Protein AF-A0AAW0YQU4-F1 (afdb_monomer)

Nearest PDB structures (foldseek):
  8ekl-assembly1_G  TM=3.056E-01  e=3.917E+00  Clostridioides difficile R20291
  4uta-assembly2_A  TM=1.548E-01  e=6.396E-01  dengue virus type 2
  1f8v-assembly1_A  TM=2.337E-01  e=8.592E+00  Pariacoto virus
  5n0a-assembly1_A  TM=1.747E-01  e=2.566E+00  dengue virus type 2
  5n0a-assembly1_B  TM=1.745E-01  e=2.566E+00  dengue virus type 2

InterPro domains:
  IPR039782 Intermembrane lipid transfer protein VPS13B [PTHR12517] (7-288)

Solvent-accessible surface area (backbone atoms only — not comparable to full-atom values): 17155 Å² total; per-residue (Å²): 128,85,86,73,64,75,54,68,49,76,47,70,50,75,44,68,68,51,76,48,74,46,58,49,80,39,60,36,57,39,103,49,104,80,40,70,73,43,79,45,75,46,58,43,34,34,38,40,37,30,36,30,37,39,37,40,38,38,35,56,84,42,34,38,40,37,39,37,34,24,5,26,39,37,30,34,81,26,70,53,33,97,83,69,50,65,79,70,67,95,53,69,56,77,68,59,92,90,49,80,55,82,64,71,84,76,39,38,30,40,21,37,47,94,42,89,48,46,41,57,96,42,96,74,15,70,65,60,73,68,58,85,76,88,87,78,78,86,78,83,47,70,71,57,48,62,70,65,66,34,66,66,57,42,31,73,31,11,19,14,32,24,35,42,36,41,38,42,35,71,71,71,96,82,70,49,74,67,57,51,51,50,36,72,75,40,54,93,76,53,73,50,47,37,40,34,41,37,40,39,31,33,25,49,26,41,37,39,49,34,47,48,47,52,57,51,52,50,48,51,54,53,52,62,76,64,59,88,71,78,73,97,72,72,80,76,85,77,70,79,81,72,89,70,77,82,80,50,72,69,56,51,53,50,47,69,74,26,57,68,44,77,47,79,46,80,47,75,37,70,75,41,79,44,82,51,74,82,80,62,76,92,74,54,63,74,56,56,61,51,57,49,71,74,81

Structure (mmCIF, N/CA/C/O backbone):
data_AF-A0AAW0YQU4-F1
#
_entry.id   AF-A0AAW0YQU4-F1
#
loop_
_atom_site.group_PDB
_atom_site.id
_atom_site.type_symbol
_atom_site.label_atom_id
_atom_site.label_alt_id
_atom_site.label_comp_id
_atom_site.label_asym_id
_atom_site.label_entity_id
_atom_site.label_seq_id
_atom_site.pdbx_PDB_ins_code
_atom_site.Cartn_x
_atom_site.Cartn_y
_atom_site.Cartn_z
_atom_site.occupancy
_atom_site.B_iso_or_equiv
_atom_site.auth_seq_id
_atom_site.auth_comp_id
_atom_site.auth_asym_id
_atom_site.auth_atom_id
_atom_site.pdbx_PDB_model_num
ATOM 1 N N . HIS A 1 1 ? -15.066 10.820 37.615 1.00 37.81 1 HIS A N 1
ATOM 2 C CA . HIS A 1 1 ? -13.874 10.095 37.120 1.00 37.81 1 HIS A CA 1
ATOM 3 C C . HIS A 1 1 ? -14.101 9.256 35.843 1.00 37.81 1 HIS A C 1
ATOM 5 O O . HIS A 1 1 ? -13.114 8.796 35.285 1.00 37.81 1 HIS A O 1
ATOM 11 N N . ARG A 1 2 ? -15.335 9.135 35.304 1.00 37.62 2 ARG A N 1
ATOM 12 C CA . ARG A 1 2 ? -15.663 8.391 34.060 1.00 37.62 2 ARG A CA 1
ATOM 13 C C . ARG A 1 2 ? -15.024 8.923 32.755 1.00 37.62 2 ARG A C 1
ATOM 15 O O . ARG A 1 2 ? -14.930 8.189 31.786 1.00 37.62 2 ARG A O 1
ATOM 22 N N . HIS A 1 3 ? -14.536 10.167 32.721 1.00 42.16 3 HIS A N 1
ATOM 23 C CA . HIS A 1 3 ? -14.061 10.823 31.488 1.00 42.16 3 HIS A CA 1
ATOM 24 C C . HIS A 1 3 ? -12.613 10.521 31.057 1.00 42.16 3 HIS A C 1
ATOM 26 O O . HIS A 1 3 ? -12.176 11.037 30.034 1.00 42.16 3 HIS A O 1
ATOM 32 N N . ARG A 1 4 ? -11.832 9.729 31.807 1.00 46.19 4 ARG A N 1
ATOM 33 C CA . ARG A 1 4 ? -10.404 9.505 31.484 1.00 46.19 4 ARG A CA 1
ATOM 34 C C . ARG A 1 4 ? -10.101 8.240 30.669 1.00 46.19 4 ARG A C 1
ATOM 36 O O . ARG A 1 4 ? -8.940 8.063 30.314 1.00 46.19 4 ARG A O 1
ATOM 43 N N . LEU A 1 5 ? -11.100 7.406 30.370 1.00 53.47 5 LEU A N 1
ATOM 44 C CA . LEU A 1 5 ? -10.897 6.053 29.825 1.00 53.47 5 LEU A CA 1
ATOM 45 C C . LEU A 1 5 ? -10.999 5.948 28.294 1.00 53.47 5 LEU A C 1
ATOM 47 O O . LEU A 1 5 ? -10.388 5.060 27.715 1.00 53.47 5 LEU A O 1
ATOM 51 N N . ASN A 1 6 ? -11.638 6.916 27.633 1.00 63.94 6 ASN A N 1
ATOM 52 C CA . ASN A 1 6 ? -11.787 6.954 26.17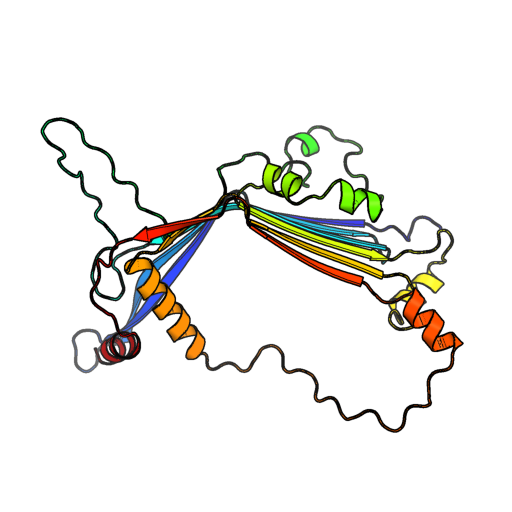2 1.00 63.94 6 ASN A CA 1
ATOM 53 C C . ASN A 1 6 ? -10.858 8.004 25.557 1.00 63.94 6 ASN A C 1
ATOM 55 O O . ASN A 1 6 ? -11.301 8.907 24.847 1.00 63.94 6 ASN A O 1
ATOM 59 N N . LYS A 1 7 ? -9.564 7.957 25.894 1.00 79.94 7 LYS A N 1
ATOM 60 C CA . LYS A 1 7 ? -8.597 8.806 25.196 1.00 79.94 7 LYS A CA 1
ATOM 61 C C . LYS A 1 7 ? -8.407 8.252 23.793 1.00 79.94 7 LYS A C 1
ATOM 63 O O . LYS A 1 7 ? -7.905 7.142 23.627 1.00 79.94 7 LYS A O 1
ATOM 68 N N . THR A 1 8 ? -8.802 9.049 22.814 1.00 87.56 8 THR A N 1
ATOM 69 C CA . THR A 1 8 ? -8.584 8.743 21.409 1.00 87.56 8 THR A CA 1
ATOM 70 C C . THR A 1 8 ? -7.320 9.436 20.927 1.00 87.56 8 THR A C 1
ATOM 72 O O . THR A 1 8 ? -7.179 10.651 21.068 1.00 87.56 8 THR A O 1
ATOM 75 N N . LEU A 1 9 ? -6.414 8.665 20.339 1.00 91.31 9 LEU A N 1
ATOM 76 C CA . LEU A 1 9 ? -5.320 9.166 19.522 1.00 91.31 9 LEU A CA 1
ATOM 77 C C . LEU A 1 9 ? -5.717 8.983 18.059 1.00 91.31 9 LEU A C 1
ATOM 79 O O . LEU A 1 9 ? -5.954 7.858 17.637 1.00 91.31 9 LEU A O 1
ATOM 83 N N . HIS A 1 10 ? -5.784 10.071 17.297 1.00 91.94 10 HIS A N 1
ATOM 84 C CA . HIS A 1 10 ? -6.018 10.043 15.855 1.00 91.94 10 HIS A CA 1
ATOM 85 C C . HIS A 1 10 ? -4.822 10.706 15.174 1.00 91.94 10 HIS A C 1
ATOM 87 O O . HIS A 1 10 ? -4.544 11.883 15.399 1.00 91.94 10 HIS A O 1
ATOM 93 N N . MET A 1 11 ? -4.088 9.931 14.382 1.00 93.50 11 MET A N 1
ATOM 94 C CA . MET A 1 11 ? -2.926 10.376 13.624 1.00 93.50 11 MET A CA 1
ATOM 95 C C . MET A 1 11 ? -3.145 10.113 12.141 1.00 93.50 11 MET A C 1
ATOM 97 O O . MET A 1 11 ? -3.720 9.097 11.759 1.00 93.50 11 MET A O 1
ATOM 101 N N . GLY A 1 12 ? -2.647 11.021 11.309 1.00 93.00 12 GLY A N 1
ATOM 102 C CA . GLY A 1 12 ? -2.704 10.901 9.863 1.00 93.00 12 GLY A CA 1
ATOM 103 C C . GLY A 1 12 ? -1.381 11.305 9.230 1.00 93.00 12 GLY A C 1
ATOM 104 O O . GLY A 1 12 ? -0.681 12.180 9.737 1.00 93.00 12 GLY A O 1
ATOM 105 N N . LEU A 1 13 ? -1.068 10.678 8.105 1.00 94.00 13 LEU A N 1
ATOM 106 C CA . LEU A 1 13 ? -0.017 11.068 7.176 1.00 94.00 13 LEU A CA 1
ATOM 107 C C . LEU A 1 13 ? -0.607 11.022 5.769 1.00 94.00 13 LEU A C 1
ATOM 109 O O . LEU A 1 13 ? -1.340 10.088 5.449 1.00 94.00 13 LEU A O 1
ATOM 113 N N . TYR A 1 14 ? -0.258 11.984 4.923 1.00 93.81 14 TYR A N 1
ATOM 114 C CA . TYR A 1 14 ? -0.514 11.872 3.494 1.00 93.81 14 TYR A CA 1
ATOM 115 C C . TYR A 1 14 ? 0.721 12.256 2.688 1.00 93.81 14 TYR A C 1
ATOM 117 O O . TYR A 1 14 ? 1.576 13.017 3.143 1.00 93.81 14 TYR A O 1
ATOM 125 N N . VAL A 1 15 ? 0.810 11.679 1.498 1.00 93.56 15 VAL A N 1
ATOM 126 C CA . VAL A 1 15 ? 1.848 11.929 0.508 1.00 93.56 15 VAL A CA 1
ATOM 127 C C . VAL A 1 15 ? 1.146 12.065 -0.833 1.00 93.56 15 VAL A C 1
ATOM 129 O O . VAL A 1 15 ? 0.538 11.115 -1.320 1.00 93.56 15 VAL A O 1
ATOM 132 N N . GLU A 1 16 ? 1.218 13.254 -1.422 1.00 92.75 16 GLU A N 1
ATOM 133 C CA . GLU A 1 16 ? 0.593 13.539 -2.716 1.00 92.75 16 GLU A CA 1
ATOM 134 C C . GLU A 1 16 ? 1.248 12.736 -3.845 1.00 92.75 16 GLU A C 1
ATOM 136 O O . GLU A 1 16 ? 0.563 12.135 -4.666 1.00 92.75 16 GLU A O 1
ATOM 141 N N . THR A 1 17 ? 2.578 12.673 -3.870 1.00 94.19 17 THR A N 1
ATOM 142 C CA . THR A 1 17 ? 3.336 11.885 -4.846 1.00 94.19 17 THR A CA 1
ATOM 143 C C . THR A 1 17 ? 4.629 11.393 -4.218 1.00 94.19 17 THR A C 1
ATOM 145 O O . THR A 1 17 ? 5.346 12.155 -3.566 1.00 94.19 17 THR A O 1
ATOM 148 N N . ALA A 1 18 ? 4.947 10.120 -4.430 1.00 94.94 18 ALA A N 1
ATOM 149 C CA . ALA A 1 18 ? 6.232 9.550 -4.068 1.00 94.94 18 ALA A CA 1
ATOM 150 C C . ALA A 1 18 ? 6.778 8.678 -5.197 1.00 94.94 18 ALA A C 1
ATOM 152 O O . ALA A 1 18 ? 6.079 7.875 -5.815 1.00 94.94 18 ALA A O 1
ATOM 153 N N . THR A 1 19 ? 8.074 8.848 -5.447 1.00 95.38 19 THR A N 1
ATOM 154 C CA . THR A 1 19 ? 8.782 8.193 -6.541 1.00 95.38 19 THR A CA 1
ATOM 155 C C . THR A 1 19 ? 10.002 7.468 -5.998 1.00 95.38 19 THR A C 1
ATOM 157 O O . THR A 1 19 ? 10.942 8.075 -5.482 1.00 95.38 19 THR A O 1
ATOM 160 N N . TRP A 1 20 ? 10.026 6.157 -6.182 1.00 94.38 20 TRP A N 1
ATOM 161 C CA . TRP A 1 20 ? 11.127 5.285 -5.804 1.00 94.38 20 TRP A CA 1
ATOM 162 C C . TRP A 1 20 ? 11.897 4.907 -7.060 1.00 94.38 20 TRP A C 1
ATOM 164 O O . TRP A 1 20 ? 11.371 4.246 -7.951 1.00 94.38 20 TRP A O 1
ATOM 174 N N . THR A 1 21 ? 13.155 5.332 -7.162 1.00 92.38 21 THR A N 1
ATOM 175 C CA . THR A 1 21 ? 14.011 4.967 -8.300 1.00 92.38 21 THR A CA 1
ATOM 176 C C . THR A 1 21 ? 15.047 3.946 -7.869 1.00 92.38 21 THR A C 1
ATOM 178 O O . THR A 1 21 ? 15.971 4.261 -7.116 1.00 92.38 21 THR A O 1
ATOM 181 N N . PHE A 1 22 ? 14.939 2.739 -8.412 1.00 90.00 22 PHE A N 1
ATOM 182 C CA . PHE A 1 22 ? 15.905 1.674 -8.201 1.00 90.00 22 PHE A CA 1
ATOM 183 C C . PHE A 1 22 ? 17.096 1.868 -9.136 1.00 90.00 22 PHE A C 1
ATOM 185 O O . PHE A 1 22 ? 16.948 2.029 -10.353 1.00 90.00 22 PHE A O 1
ATOM 192 N N . LYS A 1 23 ? 18.298 1.868 -8.552 1.00 88.94 23 LYS A N 1
ATOM 193 C CA . LYS A 1 23 ? 19.563 2.081 -9.258 1.00 88.94 23 LYS A CA 1
ATOM 194 C C . LYS A 1 23 ? 20.486 0.889 -9.055 1.00 88.94 23 LYS A C 1
ATOM 196 O O . LYS A 1 23 ? 20.594 0.359 -7.955 1.00 88.94 23 LYS A O 1
ATOM 201 N N . LEU A 1 24 ? 21.174 0.507 -10.122 1.00 83.88 24 LEU A N 1
ATOM 202 C CA . LEU A 1 24 ? 22.293 -0.423 -10.076 1.00 83.88 24 LEU A CA 1
ATOM 203 C C . LEU A 1 24 ? 23.551 0.351 -9.708 1.00 83.88 24 LEU A C 1
ATOM 205 O O . LEU A 1 24 ? 23.852 1.369 -10.337 1.00 83.88 24 LEU A O 1
ATOM 209 N N . THR A 1 25 ? 24.274 -0.152 -8.715 1.00 83.62 25 THR A N 1
ATOM 210 C CA . THR A 1 25 ? 25.550 0.409 -8.273 1.00 83.62 25 THR A CA 1
ATOM 211 C C . THR A 1 25 ? 26.687 -0.430 -8.839 1.00 83.62 25 THR A C 1
ATOM 213 O O . THR A 1 25 ? 26.765 -1.631 -8.586 1.00 83.62 25 THR A O 1
ATOM 216 N N . GLU A 1 26 ? 27.575 0.207 -9.595 1.00 79.06 26 GLU A N 1
ATOM 217 C CA . GLU A 1 26 ? 28.754 -0.415 -10.198 1.00 79.06 26 GLU A CA 1
ATOM 218 C C . GLU A 1 26 ? 30.012 0.329 -9.741 1.00 79.06 26 GLU A C 1
ATOM 220 O O . GLU A 1 26 ? 30.055 1.559 -9.771 1.00 79.06 26 GLU A O 1
ATOM 225 N N . SER A 1 27 ? 31.045 -0.396 -9.312 1.00 75.69 27 SER A N 1
ATOM 226 C CA . SER A 1 27 ? 32.366 0.178 -9.042 1.00 75.69 27 SER A CA 1
ATOM 227 C C . SER A 1 27 ? 33.175 0.190 -10.334 1.00 75.69 27 SER A C 1
ATOM 229 O O . SER A 1 27 ? 33.468 -0.876 -10.860 1.00 75.69 27 SER A O 1
ATOM 231 N N . VAL A 1 28 ? 33.544 1.367 -10.830 1.00 74.75 28 VAL A N 1
ATOM 232 C CA . VAL A 1 28 ? 34.340 1.533 -12.052 1.00 74.75 28 VAL A CA 1
ATOM 233 C C . VAL A 1 28 ? 35.713 2.080 -11.667 1.00 74.75 28 VAL A C 1
ATOM 235 O O . VAL A 1 28 ? 35.797 3.094 -10.966 1.00 74.75 28 VAL A O 1
ATOM 238 N N . GLN A 1 29 ? 36.793 1.428 -12.101 1.00 70.06 29 GLN A N 1
ATOM 239 C CA . GLN A 1 29 ? 38.137 1.998 -11.974 1.00 70.06 29 GLN A CA 1
ATOM 240 C C . GLN A 1 29 ? 38.327 3.107 -13.014 1.00 70.06 29 GLN A C 1
ATOM 242 O O . GLN A 1 29 ? 38.082 2.908 -14.203 1.00 70.06 29 GLN A O 1
ATOM 247 N N . ASP A 1 30 ? 38.739 4.294 -12.559 1.00 63.78 30 ASP A N 1
ATOM 248 C CA . ASP A 1 30 ? 39.125 5.375 -13.469 1.00 63.78 30 ASP A CA 1
ATOM 249 C C . ASP A 1 30 ? 40.359 4.947 -14.283 1.00 63.78 30 ASP A C 1
ATOM 251 O O . ASP A 1 30 ? 41.152 4.145 -13.794 1.00 63.78 30 ASP A O 1
ATOM 255 N N . SER A 1 31 ? 40.519 5.445 -15.513 1.00 61.09 31 SER A N 1
ATOM 256 C CA . SER A 1 31 ? 41.359 4.860 -16.582 1.00 61.09 31 SER A CA 1
ATOM 257 C C . SER A 1 31 ? 42.892 4.918 -16.383 1.00 61.09 31 SER A C 1
ATOM 259 O O . SER A 1 31 ? 43.642 5.102 -17.340 1.00 61.09 31 SER A O 1
ATOM 261 N N . GLY A 1 32 ? 43.387 4.751 -15.158 1.00 61.16 32 GLY A N 1
ATOM 262 C CA . GLY A 1 32 ? 44.793 4.577 -14.814 1.00 61.16 32 GLY A CA 1
ATOM 263 C C . GLY A 1 32 ? 44.983 3.403 -13.851 1.00 61.16 32 GLY A C 1
ATOM 264 O O . GLY A 1 32 ? 44.127 3.124 -13.020 1.00 61.16 32 GLY A O 1
ATOM 265 N N . TYR A 1 33 ? 46.144 2.746 -13.922 1.00 60.44 33 TYR A N 1
ATOM 266 C CA . TYR A 1 33 ? 46.504 1.563 -13.116 1.00 60.44 33 TYR A CA 1
ATOM 267 C C . TYR A 1 33 ? 46.398 1.762 -11.582 1.00 60.44 33 TYR A C 1
ATOM 269 O O . TYR A 1 33 ? 46.408 0.786 -10.840 1.00 60.44 33 TYR A O 1
ATOM 277 N N . PHE A 1 34 ? 46.286 3.014 -11.115 1.00 63.75 34 PHE A N 1
ATOM 278 C CA . PHE A 1 34 ? 46.102 3.413 -9.710 1.00 63.75 34 PHE A CA 1
ATOM 279 C C . PHE A 1 34 ? 44.969 4.445 -9.519 1.00 63.75 34 PHE A C 1
ATOM 281 O O . PHE A 1 34 ? 44.985 5.224 -8.566 1.00 63.75 34 PHE A O 1
ATOM 288 N N . GLY A 1 35 ? 44.007 4.513 -10.444 1.00 64.62 35 GLY A N 1
ATOM 289 C CA . GLY A 1 35 ? 42.888 5.451 -10.351 1.00 64.62 35 GLY A CA 1
ATOM 290 C C . GLY A 1 35 ? 41.946 5.130 -9.178 1.00 64.62 35 GLY A C 1
ATOM 291 O O . GLY A 1 35 ? 41.749 3.956 -8.854 1.00 64.62 35 GLY A O 1
ATOM 292 N N . PRO A 1 36 ? 41.331 6.140 -8.534 1.00 72.19 36 PRO A N 1
ATOM 293 C CA . PRO A 1 36 ? 40.326 5.895 -7.506 1.00 72.19 36 PRO A CA 1
ATOM 294 C C . PRO A 1 36 ? 39.106 5.183 -8.110 1.00 72.19 36 PRO A C 1
ATOM 296 O O . PRO A 1 36 ? 38.640 5.528 -9.197 1.00 72.19 36 PRO A O 1
ATOM 299 N N . THR A 1 37 ? 38.559 4.201 -7.391 1.00 75.00 37 THR A N 1
ATOM 300 C CA . THR A 1 37 ? 37.307 3.534 -7.771 1.00 75.00 37 THR A CA 1
ATOM 301 C C . THR A 1 37 ? 36.139 4.503 -7.617 1.00 75.00 37 THR A C 1
ATOM 303 O O . THR A 1 37 ? 35.849 4.953 -6.506 1.00 75.00 37 THR A O 1
ATOM 306 N N . LYS A 1 38 ? 35.447 4.816 -8.713 1.00 80.12 38 LYS A N 1
ATOM 307 C CA . LYS A 1 38 ? 34.230 5.636 -8.706 1.00 80.12 38 LYS A CA 1
ATOM 308 C C . LYS A 1 38 ? 33.001 4.733 -8.706 1.00 80.12 38 LYS A C 1
ATOM 310 O O . LYS A 1 38 ? 32.946 3.750 -9.437 1.00 80.12 38 LYS A O 1
ATOM 315 N N . MET A 1 39 ? 31.997 5.079 -7.905 1.00 82.44 39 MET A N 1
ATOM 316 C CA . MET A 1 39 ? 30.697 4.410 -7.957 1.00 82.44 39 MET A CA 1
ATOM 317 C C . MET A 1 39 ? 29.829 5.050 -9.040 1.00 82.44 39 MET A C 1
ATOM 319 O O . MET A 1 39 ? 29.593 6.258 -9.028 1.00 82.44 39 MET A O 1
ATOM 323 N N . ARG A 1 40 ? 29.347 4.235 -9.976 1.00 82.94 40 ARG A N 1
ATOM 324 C CA . ARG A 1 40 ? 28.381 4.612 -11.005 1.00 82.94 40 ARG A CA 1
ATOM 325 C C . ARG A 1 40 ? 27.006 4.088 -10.612 1.00 82.94 40 ARG A C 1
ATOM 327 O O . ARG A 1 40 ? 26.847 2.900 -10.349 1.00 82.94 40 ARG A O 1
ATOM 334 N N . PHE A 1 41 ? 26.013 4.973 -10.634 1.00 86.25 41 PHE A N 1
ATOM 335 C CA . PHE A 1 41 ? 24.618 4.629 -10.373 1.00 86.25 41 PHE A CA 1
ATOM 336 C C . PHE A 1 41 ? 23.811 4.712 -11.665 1.00 86.25 41 PHE A C 1
ATOM 338 O O . PHE A 1 41 ? 23.706 5.786 -12.257 1.00 86.25 41 PHE A O 1
ATOM 345 N N . THR A 1 42 ? 23.221 3.597 -12.087 1.00 86.12 42 THR A N 1
ATOM 346 C CA . THR A 1 42 ? 22.386 3.539 -13.294 1.00 86.12 42 THR A CA 1
ATOM 347 C C . THR A 1 42 ? 20.952 3.191 -12.900 1.00 86.12 42 THR A C 1
ATOM 349 O O . THR A 1 42 ? 20.727 2.081 -12.415 1.00 86.12 42 THR A O 1
ATOM 352 N N . PRO A 1 43 ? 19.977 4.107 -13.047 1.00 87.81 43 PRO A N 1
ATOM 353 C CA . PRO A 1 43 ? 18.582 3.801 -12.755 1.00 87.81 43 PRO A CA 1
ATOM 354 C C . PRO A 1 43 ? 18.062 2.754 -13.739 1.00 87.81 43 PRO A C 1
ATOM 356 O O . PRO A 1 43 ? 18.356 2.839 -14.930 1.00 87.81 43 PRO A O 1
ATOM 359 N N . PHE A 1 44 ? 17.311 1.777 -13.237 1.00 88.12 44 PHE A N 1
ATOM 360 C CA . PHE A 1 44 ? 16.774 0.696 -14.066 1.00 88.12 44 PHE A CA 1
ATOM 361 C C . PHE A 1 44 ? 15.263 0.490 -13.906 1.00 88.12 44 PHE A C 1
ATOM 363 O O . PHE A 1 44 ? 14.629 -0.053 -14.803 1.00 88.12 44 PHE A O 1
ATOM 370 N N . MET A 1 45 ? 14.661 0.921 -12.798 1.00 90.75 45 MET A N 1
ATOM 371 C CA . MET A 1 45 ? 13.224 0.786 -12.546 1.00 90.75 45 MET A CA 1
ATOM 372 C C . MET A 1 45 ? 12.743 1.954 -11.690 1.00 90.75 45 MET A C 1
ATOM 374 O O . MET A 1 45 ? 13.483 2.435 -10.826 1.00 90.75 45 MET A O 1
ATOM 378 N N . ARG A 1 46 ? 11.512 2.403 -11.921 1.00 93.12 46 ARG A N 1
ATOM 379 C CA . ARG A 1 46 ? 10.850 3.435 -11.124 1.00 93.12 46 ARG A CA 1
ATOM 380 C C . ARG A 1 46 ? 9.509 2.917 -10.647 1.00 93.12 46 ARG A C 1
ATOM 382 O O . ARG A 1 46 ? 8.798 2.297 -11.419 1.00 93.12 46 ARG A O 1
ATOM 389 N N . VAL A 1 47 ? 9.193 3.164 -9.388 1.00 95.31 47 VAL A N 1
ATOM 390 C CA . VAL A 1 47 ? 7.862 2.953 -8.830 1.00 95.31 47 VAL A CA 1
ATOM 391 C C . VAL A 1 47 ? 7.336 4.323 -8.457 1.00 95.31 47 VAL A C 1
ATOM 393 O O . VAL A 1 47 ? 7.970 5.022 -7.666 1.00 95.31 47 VAL A O 1
ATOM 396 N N . GLU A 1 48 ? 6.224 4.724 -9.044 1.00 94.88 48 GLU A N 1
ATOM 397 C CA . GLU A 1 48 ? 5.558 5.975 -8.717 1.00 94.88 48 GLU A CA 1
ATOM 398 C C . GLU A 1 48 ? 4.202 5.664 -8.111 1.00 94.88 48 GLU A C 1
ATOM 400 O O . GLU A 1 48 ? 3.478 4.790 -8.586 1.00 94.88 48 GLU A O 1
ATOM 405 N N . HIS A 1 49 ? 3.874 6.359 -7.033 1.00 93.44 49 HIS A N 1
ATOM 406 C CA . HIS A 1 49 ? 2.539 6.314 -6.484 1.00 93.44 49 HIS A CA 1
ATOM 407 C C . HIS A 1 49 ? 2.060 7.705 -6.117 1.00 93.44 49 HIS A C 1
ATOM 409 O O . HIS A 1 49 ? 2.830 8.534 -5.620 1.00 93.44 49 HIS A O 1
ATOM 415 N N . GLN A 1 50 ? 0.778 7.946 -6.364 1.00 93.75 50 GLN A N 1
ATOM 416 C CA . GLN A 1 50 ? 0.134 9.219 -6.077 1.00 93.75 50 GLN A CA 1
ATOM 417 C C . GLN A 1 50 ? -1.062 9.019 -5.157 1.00 93.75 50 GLN A C 1
ATOM 419 O O . GLN A 1 50 ? -1.641 7.931 -5.066 1.00 93.75 50 GLN A O 1
ATOM 424 N N . GLY A 1 51 ? -1.392 10.082 -4.433 1.00 92.62 51 GLY A N 1
ATOM 425 C CA . GLY A 1 51 ? -2.520 10.137 -3.518 1.00 92.62 51 GLY A CA 1
ATOM 426 C C . GLY A 1 51 ? -2.466 9.036 -2.470 1.00 92.62 51 GLY A C 1
ATOM 427 O O . GLY A 1 51 ? -3.294 8.125 -2.463 1.00 92.62 51 GLY A O 1
ATOM 428 N N . SER A 1 52 ? -1.435 9.073 -1.628 1.00 93.44 52 SER A N 1
ATOM 429 C CA . SER A 1 52 ? -1.235 8.090 -0.567 1.00 93.44 52 SER A CA 1
ATOM 430 C C . SER A 1 52 ? -1.598 8.663 0.788 1.00 93.44 52 SER A C 1
ATOM 432 O O . SER A 1 52 ? -1.253 9.802 1.097 1.00 93.44 52 SER A O 1
ATOM 434 N N . PHE A 1 53 ? -2.250 7.869 1.627 1.00 94.06 53 PHE A N 1
ATOM 435 C CA . PHE A 1 53 ? -2.530 8.248 3.005 1.00 94.06 53 PHE A CA 1
ATOM 436 C C . PHE A 1 53 ? -2.368 7.065 3.952 1.00 94.06 53 PHE A C 1
ATOM 438 O O . PHE A 1 53 ? -2.500 5.907 3.562 1.00 94.06 53 PHE A O 1
ATOM 445 N N . ALA A 1 54 ? -2.111 7.383 5.212 1.00 95.12 54 ALA A N 1
ATOM 446 C CA . ALA A 1 54 ? -2.202 6.462 6.325 1.00 95.12 54 ALA A CA 1
ATOM 447 C C . ALA A 1 54 ? -2.921 7.160 7.481 1.00 95.12 54 ALA A C 1
ATOM 449 O O . ALA A 1 54 ? -2.654 8.323 7.788 1.00 95.12 54 ALA A O 1
ATOM 450 N N . THR A 1 55 ? -3.845 6.464 8.125 1.00 94.50 55 THR A N 1
ATOM 451 C CA . THR A 1 55 ? -4.596 6.957 9.276 1.00 94.50 55 THR A CA 1
ATOM 452 C C . THR A 1 55 ? -4.576 5.899 10.360 1.00 94.50 55 THR A C 1
ATOM 454 O O . THR A 1 55 ? -4.800 4.725 10.089 1.00 94.50 55 THR A O 1
ATOM 457 N N . VAL A 1 56 ? -4.286 6.320 11.584 1.00 95.50 56 VAL A N 1
ATOM 458 C CA . VAL A 1 56 ? -4.249 5.465 12.767 1.00 95.50 56 VAL A CA 1
ATOM 459 C C . VAL A 1 56 ? -5.145 6.092 13.817 1.00 95.50 56 VAL A C 1
ATOM 461 O O . VAL A 1 56 ? -4.912 7.225 14.240 1.00 95.50 56 VAL A O 1
ATOM 464 N N . VAL A 1 57 ? -6.152 5.346 14.255 1.00 94.12 57 VAL A N 1
ATOM 465 C CA . VAL A 1 57 ? -7.017 5.722 15.365 1.00 94.12 57 VAL A CA 1
ATOM 466 C C . VAL A 1 57 ? -6.925 4.662 16.447 1.00 94.12 57 VAL A C 1
ATOM 468 O O . VAL A 1 57 ? -7.271 3.505 16.228 1.00 94.12 57 VAL A O 1
ATOM 471 N N . VAL A 1 58 ? -6.476 5.066 17.629 1.00 93.38 58 VAL A N 1
ATOM 472 C CA . VAL A 1 58 ? -6.402 4.216 18.818 1.00 93.38 58 VAL A CA 1
ATOM 473 C C . VAL A 1 58 ? -7.352 4.780 19.856 1.00 93.38 58 VAL A C 1
ATOM 475 O O . VAL A 1 58 ? -7.236 5.947 20.234 1.00 93.38 58 VAL A O 1
ATOM 478 N N . ARG A 1 59 ? -8.279 3.955 20.337 1.00 90.31 59 ARG A N 1
ATOM 479 C CA . ARG A 1 59 ? -9.204 4.304 21.415 1.00 90.31 59 ARG A CA 1
ATOM 480 C C . ARG A 1 59 ? -8.973 3.365 22.593 1.00 90.31 59 ARG A C 1
ATOM 482 O O . ARG A 1 59 ? -9.551 2.284 22.663 1.00 90.31 59 ARG A O 1
ATOM 489 N N . GLY A 1 60 ? -8.129 3.806 23.526 1.00 86.44 60 GLY A N 1
ATOM 490 C CA . GLY A 1 60 ? -7.776 3.024 24.714 1.00 86.44 60 GLY A CA 1
ATOM 491 C C . GLY A 1 60 ? -7.331 1.597 24.366 1.00 86.44 60 GLY A C 1
ATOM 492 O O . GLY A 1 60 ? -6.514 1.411 23.470 1.00 86.44 60 GLY A O 1
ATOM 493 N N . LEU A 1 61 ? -7.889 0.615 25.080 1.00 83.62 61 LEU A N 1
ATOM 494 C CA . LEU A 1 61 ? -7.717 -0.823 24.813 1.00 83.62 61 LEU A CA 1
ATOM 495 C C . LEU A 1 61 ? -8.836 -1.402 23.927 1.00 83.62 61 LEU A C 1
ATOM 497 O O . LEU A 1 61 ? -8.742 -2.543 23.494 1.00 83.62 61 LEU A O 1
ATOM 501 N N . GLU A 1 62 ? -9.894 -0.624 23.685 1.00 88.06 62 GLU A N 1
ATOM 502 C CA . GLU A 1 62 ? -11.136 -1.066 23.039 1.00 88.06 62 GLU A CA 1
ATOM 503 C C . GLU A 1 62 ? -10.936 -1.312 21.544 1.00 88.06 62 GLU A C 1
ATOM 505 O O . GLU A 1 62 ? -11.363 -2.334 21.016 1.00 88.06 62 GLU A O 1
ATOM 510 N N . ALA A 1 63 ? -10.301 -0.364 20.849 1.00 91.94 63 ALA A N 1
ATOM 511 C CA . ALA A 1 63 ? -10.222 -0.412 19.397 1.00 91.94 63 ALA A CA 1
ATOM 512 C C . ALA A 1 63 ? -8.949 0.221 18.837 1.00 91.94 63 ALA A C 1
ATOM 514 O O . ALA A 1 63 ? -8.489 1.276 19.293 1.00 91.94 63 ALA A O 1
ATOM 515 N N . VAL A 1 64 ? -8.437 -0.399 17.776 1.00 94.94 64 VAL A N 1
ATOM 516 C CA . VAL A 1 64 ? -7.381 0.144 16.920 1.00 94.94 64 VAL A CA 1
ATOM 517 C C . VAL A 1 64 ? -7.841 0.024 15.473 1.00 94.94 64 VAL A C 1
ATOM 519 O O . VAL A 1 64 ? -8.120 -1.074 15.005 1.00 94.94 64 VAL A O 1
ATOM 522 N N . ASN A 1 65 ? -7.903 1.149 14.767 1.00 95.44 65 ASN A N 1
ATOM 523 C CA . ASN A 1 65 ? -8.218 1.217 13.345 1.00 95.44 65 ASN A CA 1
ATOM 524 C C . ASN A 1 65 ? -7.031 1.830 12.596 1.00 95.44 65 ASN A C 1
ATOM 526 O O . ASN A 1 65 ? -6.630 2.959 12.883 1.00 95.44 65 ASN A O 1
ATOM 530 N N . VAL A 1 66 ? -6.464 1.088 11.653 1.00 96.06 66 VAL A N 1
ATOM 531 C CA . VAL A 1 66 ? -5.388 1.539 10.775 1.00 96.06 66 VAL A CA 1
ATOM 532 C C . VAL A 1 66 ? -5.855 1.409 9.338 1.00 96.06 66 VAL A C 1
ATOM 534 O O . VAL A 1 66 ? -6.125 0.308 8.870 1.00 96.06 66 VAL A O 1
ATOM 537 N N . GLN A 1 67 ? -5.886 2.524 8.620 1.00 95.25 67 GLN A N 1
ATOM 538 C CA . GLN A 1 67 ? -6.215 2.554 7.202 1.00 95.25 67 GLN A CA 1
ATOM 539 C C . GLN A 1 67 ? -5.040 3.096 6.408 1.00 95.25 67 GLN A C 1
ATOM 541 O O . GLN A 1 67 ? -4.429 4.090 6.797 1.00 95.25 67 GLN A O 1
ATOM 546 N N . LEU A 1 68 ? -4.740 2.461 5.284 1.00 95.69 68 LEU A N 1
ATOM 547 C CA . LEU A 1 68 ? -3.761 2.937 4.318 1.00 95.69 68 LEU A CA 1
ATOM 548 C C . LEU A 1 68 ? -4.381 2.905 2.929 1.00 95.69 68 LEU A C 1
ATOM 550 O O . LEU A 1 68 ? -5.136 1.998 2.592 1.00 95.69 68 LEU A O 1
ATOM 554 N N . GLY A 1 69 ? -4.049 3.898 2.119 1.00 94.75 69 GLY A N 1
ATOM 555 C CA . GLY A 1 69 ? -4.554 4.013 0.764 1.00 94.75 69 GLY A CA 1
ATOM 556 C C . GLY A 1 69 ? -3.508 4.541 -0.195 1.00 94.75 69 GLY A C 1
ATOM 557 O O . GLY A 1 69 ? -2.680 5.357 0.199 1.00 94.75 69 GLY A O 1
ATOM 558 N N . ILE A 1 70 ? -3.561 4.084 -1.443 1.00 95.56 70 ILE A N 1
ATOM 559 C CA . ILE A 1 70 ? -2.777 4.593 -2.571 1.00 95.56 70 ILE A CA 1
ATOM 560 C C . ILE A 1 70 ? -3.717 4.737 -3.761 1.00 95.56 70 ILE A C 1
ATOM 562 O O . ILE A 1 70 ? -4.462 3.798 -4.058 1.00 95.56 70 ILE A O 1
ATOM 566 N N . SER A 1 71 ? -3.673 5.880 -4.446 1.00 95.44 71 SER A N 1
ATOM 567 C CA . SER A 1 71 ? -4.626 6.163 -5.519 1.00 95.44 71 SER A CA 1
ATOM 568 C C . SER A 1 71 ? -4.219 5.602 -6.865 1.00 95.44 71 SER A C 1
ATOM 570 O O . SER A 1 71 ? -4.992 4.918 -7.531 1.00 95.44 71 SER A O 1
ATOM 572 N N . THR A 1 72 ? -2.961 5.828 -7.218 1.00 95.50 72 THR A N 1
ATOM 573 C CA . THR A 1 72 ? -2.330 5.263 -8.407 1.00 95.50 72 THR A CA 1
ATOM 574 C C . THR A 1 72 ? -1.006 4.639 -8.016 1.00 95.50 72 THR A C 1
ATOM 576 O O . THR A 1 72 ? -0.303 5.147 -7.139 1.00 95.50 72 THR A O 1
ATOM 579 N N . LEU A 1 73 ? -0.667 3.523 -8.652 1.00 95.50 73 LEU A N 1
ATOM 580 C CA . LEU A 1 73 ? 0.629 2.875 -8.505 1.00 95.50 73 LEU A CA 1
ATOM 581 C C . LEU A 1 73 ? 1.098 2.399 -9.876 1.00 95.50 73 LEU A C 1
ATOM 583 O O . LEU A 1 73 ? 0.452 1.551 -10.493 1.00 95.50 73 LEU A O 1
ATOM 587 N N . THR A 1 74 ? 2.236 2.912 -10.331 1.00 94.62 74 THR A N 1
ATOM 588 C CA . THR A 1 74 ? 2.878 2.485 -11.574 1.00 94.62 74 THR A CA 1
ATOM 589 C C . THR A 1 74 ? 4.286 1.977 -11.311 1.00 94.62 74 THR A C 1
ATOM 591 O O . THR A 1 74 ? 4.988 2.426 -10.401 1.00 94.62 74 THR A O 1
ATOM 594 N N . VAL A 1 75 ? 4.707 1.003 -12.114 1.00 94.56 75 VAL A N 1
ATOM 595 C CA . VAL A 1 75 ? 6.082 0.505 -12.137 1.00 94.56 75 VAL A CA 1
ATOM 596 C C . VAL A 1 75 ? 6.600 0.610 -13.557 1.00 94.56 75 VAL A C 1
ATOM 598 O O . VAL A 1 75 ? 6.164 -0.127 -14.436 1.00 94.56 75 VAL A O 1
ATOM 601 N N . ASP A 1 76 ? 7.565 1.494 -13.766 1.00 91.81 76 ASP A N 1
ATOM 602 C CA . ASP A 1 76 ? 8.053 1.864 -15.085 1.00 91.81 76 ASP A CA 1
ATOM 603 C C . ASP A 1 76 ? 9.483 1.361 -15.331 1.00 91.81 76 ASP A C 1
ATOM 605 O O . ASP A 1 76 ? 10.343 1.418 -14.431 1.00 91.81 76 ASP A O 1
ATOM 609 N N . PRO A 1 77 ? 9.792 0.903 -16.559 1.00 89.19 77 PRO A N 1
ATOM 610 C CA . PRO A 1 77 ? 11.172 0.729 -16.982 1.00 89.19 77 PRO A CA 1
ATOM 611 C C . PRO A 1 77 ? 11.897 2.076 -16.976 1.00 89.19 77 PRO A C 1
ATOM 613 O O . PRO A 1 77 ? 11.398 3.082 -17.475 1.00 89.19 77 PRO A O 1
ATOM 616 N N . VAL A 1 78 ? 13.125 2.097 -16.456 1.00 87.12 78 VAL A N 1
ATOM 617 C CA . VAL A 1 78 ? 14.025 3.242 -16.630 1.00 87.12 78 VAL A CA 1
ATOM 618 C C . VAL A 1 78 ? 15.296 2.776 -17.314 1.00 87.12 78 VAL A C 1
ATOM 620 O O . VAL A 1 78 ? 15.860 1.742 -16.959 1.00 87.12 78 VAL A O 1
ATOM 623 N N . GLY A 1 79 ? 15.756 3.553 -18.291 1.00 83.56 79 GLY A N 1
ATOM 624 C CA . GLY A 1 79 ? 16.982 3.257 -19.019 1.00 83.56 79 GLY A CA 1
ATOM 625 C C . GLY A 1 79 ? 16.915 1.941 -19.796 1.00 83.56 79 GLY A C 1
ATOM 626 O O . GLY A 1 79 ? 15.849 1.433 -20.128 1.00 83.56 79 GLY A O 1
ATOM 627 N N . HIS A 1 80 ? 18.088 1.395 -20.100 1.00 83.62 80 HIS A N 1
ATOM 628 C CA . HIS A 1 80 ? 18.194 0.139 -20.835 1.00 83.62 80 HIS A CA 1
ATOM 629 C C . HIS A 1 80 ? 18.000 -1.049 -19.897 1.00 83.62 80 HIS A C 1
ATOM 631 O O . HIS A 1 80 ? 18.381 -1.005 -18.722 1.00 83.62 80 HIS A O 1
ATOM 637 N N . CYS A 1 81 ? 17.484 -2.148 -20.441 1.00 86.12 81 CYS A N 1
ATOM 638 C CA . CYS A 1 81 ? 17.485 -3.420 -19.744 1.00 86.12 81 CYS A CA 1
ATOM 639 C C . CYS A 1 81 ? 18.914 -3.841 -19.379 1.00 86.12 81 CYS A C 1
ATOM 641 O O . CYS A 1 81 ? 19.894 -3.462 -20.024 1.00 86.12 81 CYS A O 1
ATOM 643 N N . MET A 1 82 ? 19.034 -4.712 -18.379 1.00 82.06 82 MET A N 1
ATOM 644 C CA . MET A 1 82 ? 20.298 -5.327 -17.960 1.00 82.06 82 MET A CA 1
ATOM 645 C C . MET A 1 82 ? 21.058 -5.991 -19.121 1.00 82.06 82 MET A C 1
ATOM 647 O O . MET A 1 82 ? 22.286 -6.007 -19.115 1.00 82.06 82 MET A O 1
ATOM 651 N N . CYS A 1 83 ? 20.343 -6.511 -20.126 1.00 83.69 83 CYS A N 1
ATOM 652 C CA . CYS A 1 83 ? 20.923 -7.107 -21.332 1.00 83.69 83 CYS A CA 1
ATOM 653 C C . CYS A 1 83 ? 21.325 -6.085 -22.416 1.00 83.69 83 CYS A C 1
ATOM 655 O O . CYS A 1 83 ? 21.782 -6.487 -23.480 1.00 83.69 83 CYS A O 1
ATOM 657 N N . GLY A 1 84 ? 21.147 -4.782 -22.172 1.00 81.38 84 GLY A N 1
ATOM 658 C CA . GLY A 1 84 ? 21.489 -3.690 -23.091 1.00 81.38 84 GLY A CA 1
ATOM 659 C C . GLY A 1 84 ? 20.415 -3.344 -24.126 1.00 81.38 84 GLY A C 1
ATOM 660 O O . GLY A 1 84 ? 20.588 -2.382 -24.865 1.00 81.38 84 GLY A O 1
ATOM 661 N N . ILE A 1 85 ? 19.310 -4.092 -24.171 1.00 82.00 85 ILE A N 1
ATOM 662 C CA . ILE A 1 85 ? 18.181 -3.839 -25.078 1.00 82.00 85 ILE A CA 1
ATOM 663 C C . ILE A 1 85 ? 17.201 -2.870 -24.397 1.00 82.00 85 ILE A C 1
ATOM 665 O O . ILE A 1 85 ? 17.022 -2.922 -23.180 1.00 82.00 85 ILE A O 1
ATOM 669 N N . GLN A 1 86 ? 16.607 -1.956 -25.157 1.00 78.94 86 GLN A N 1
ATOM 670 C CA . GLN A 1 86 ? 15.578 -1.038 -24.666 1.00 78.94 86 GLN A CA 1
ATOM 671 C C . GLN A 1 86 ? 14.213 -1.741 -24.665 1.00 78.94 86 GLN A C 1
ATOM 673 O O . GLN A 1 86 ? 13.885 -2.411 -25.641 1.00 78.94 86 GLN A O 1
ATOM 678 N N . ASP A 1 87 ? 13.430 -1.590 -23.591 1.00 69.06 87 ASP A N 1
ATOM 679 C CA . ASP A 1 87 ? 12.187 -2.343 -23.330 1.00 69.06 87 ASP A CA 1
ATOM 680 C C . ASP A 1 87 ? 10.980 -1.896 -24.178 1.00 69.06 87 ASP A C 1
ATOM 682 O O . ASP A 1 87 ? 9.863 -1.932 -23.682 1.00 69.06 87 ASP A O 1
ATOM 686 N N . ILE A 1 88 ? 11.212 -1.543 -25.451 1.00 58.94 88 ILE A N 1
ATOM 687 C CA . ILE A 1 88 ? 10.298 -0.961 -26.460 1.00 58.94 88 ILE A CA 1
ATOM 688 C C . ILE A 1 88 ? 10.542 0.549 -26.665 1.00 58.94 88 ILE A C 1
ATOM 690 O O . ILE A 1 88 ? 10.897 1.292 -25.753 1.00 58.94 88 ILE A O 1
ATOM 694 N N . GLN A 1 89 ? 10.500 0.950 -27.940 1.00 49.56 89 GLN A N 1
ATOM 695 C CA . GLN A 1 89 ? 11.004 2.208 -28.500 1.00 49.56 89 GLN A CA 1
ATOM 696 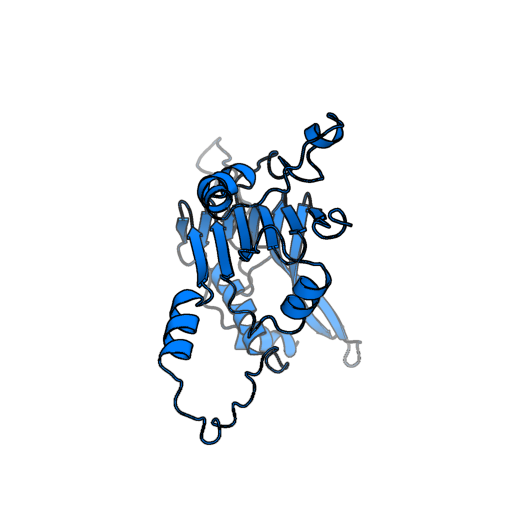C C . GLN A 1 89 ? 10.080 3.396 -28.195 1.00 49.56 89 GLN A C 1
ATOM 698 O O . GLN A 1 89 ? 8.892 3.334 -28.500 1.00 49.56 89 GLN A O 1
ATOM 703 N N . ASP A 1 90 ? 10.651 4.526 -27.767 1.00 41.78 90 ASP A N 1
ATOM 704 C CA . ASP A 1 90 ? 10.103 5.835 -28.136 1.00 41.78 90 ASP A CA 1
ATOM 705 C C . ASP A 1 90 ? 10.242 5.955 -29.659 1.00 41.78 90 ASP A C 1
ATOM 707 O O . ASP A 1 90 ? 11.307 6.283 -30.189 1.00 41.78 90 ASP A O 1
ATOM 711 N N . GLY A 1 91 ? 9.198 5.579 -30.388 1.00 38.88 91 GLY A N 1
ATOM 712 C CA . GLY A 1 91 ? 9.246 5.540 -31.839 1.00 38.88 91 GLY A CA 1
ATOM 713 C C . GLY A 1 91 ? 7.858 5.562 -32.441 1.00 38.88 91 GLY A C 1
ATOM 714 O O . GLY A 1 91 ? 7.083 4.626 -32.272 1.00 38.88 91 GLY A O 1
ATOM 715 N N . ASN A 1 92 ? 7.575 6.625 -33.195 1.00 35.19 92 ASN A N 1
ATOM 716 C CA . ASN A 1 92 ? 6.482 6.667 -34.155 1.00 35.19 92 ASN A CA 1
ATOM 717 C C . ASN A 1 92 ? 6.571 5.422 -35.049 1.00 35.19 92 ASN A C 1
ATOM 719 O O . ASN A 1 92 ? 7.416 5.358 -35.947 1.00 35.19 92 ASN A O 1
ATOM 723 N N . VAL A 1 93 ? 5.701 4.437 -34.834 1.00 36.62 93 VAL A N 1
ATOM 724 C CA . VAL A 1 93 ? 5.486 3.402 -35.842 1.00 36.62 93 VAL A CA 1
ATOM 725 C C . VAL A 1 93 ? 4.868 4.130 -37.027 1.00 36.62 93 VAL A C 1
ATOM 727 O O . VAL A 1 93 ? 3.742 4.613 -36.947 1.00 36.62 93 VAL A O 1
ATOM 730 N N . SER A 1 94 ? 5.629 4.281 -38.111 1.00 37.38 94 SER A N 1
ATOM 731 C CA . SER A 1 94 ? 5.122 4.837 -39.366 1.00 37.38 94 SER A CA 1
ATOM 732 C C . SER A 1 94 ? 4.152 3.824 -39.980 1.00 37.38 94 SER A C 1
ATOM 734 O O . SER A 1 94 ? 4.523 3.039 -40.851 1.00 37.38 94 SER A O 1
ATOM 736 N N . ALA A 1 95 ? 2.918 3.788 -39.482 1.00 39.28 95 ALA A N 1
ATOM 737 C CA . ALA A 1 95 ? 1.826 3.018 -40.056 1.00 39.28 95 ALA A CA 1
ATOM 738 C C . ALA A 1 95 ? 1.281 3.769 -41.279 1.00 39.28 95 ALA A C 1
ATOM 740 O O . ALA A 1 95 ? 0.218 4.373 -41.227 1.00 39.28 95 ALA A O 1
ATOM 741 N N . GLY A 1 96 ? 2.040 3.773 -42.379 1.00 40.44 96 GLY A N 1
ATOM 742 C CA . GLY A 1 96 ? 1.657 4.513 -43.584 1.00 40.44 96 GLY A CA 1
ATOM 743 C C . GLY A 1 96 ? 1.615 6.033 -43.376 1.00 40.44 96 GLY A C 1
ATOM 744 O O . GLY A 1 96 ? 1.828 6.549 -42.282 1.00 40.44 96 GLY A O 1
ATOM 745 N N . GLN A 1 97 ? 1.429 6.767 -44.468 1.00 44.06 97 GLN A N 1
ATOM 746 C CA . GLN A 1 97 ? 1.399 8.230 -44.460 1.00 44.06 97 GLN A CA 1
ATOM 747 C C . GLN A 1 97 ? 0.272 8.748 -43.534 1.00 44.06 97 GLN A C 1
ATOM 749 O O . GLN A 1 97 ? -0.877 8.340 -43.673 1.00 44.06 97 GLN A O 1
ATOM 754 N N . ASP A 1 98 ? 0.638 9.658 -42.623 1.00 45.59 98 ASP A N 1
ATOM 755 C CA . ASP A 1 98 ? -0.216 10.575 -41.841 1.00 45.59 98 ASP A CA 1
ATOM 756 C C . ASP A 1 98 ? -0.891 10.154 -40.517 1.00 45.59 98 ASP A C 1
ATOM 758 O O . ASP A 1 98 ? -1.762 10.885 -40.046 1.00 45.59 98 ASP A O 1
ATOM 762 N N . GLN A 1 99 ? -0.459 9.104 -39.801 1.00 39.66 99 GLN A N 1
ATOM 763 C CA . GLN A 1 99 ? -0.877 8.930 -38.389 1.00 39.66 99 GLN A CA 1
ATOM 764 C C . GLN A 1 99 ? 0.279 8.525 -37.460 1.00 39.66 99 GLN A C 1
ATOM 766 O O . GLN A 1 99 ? 0.693 7.370 -37.404 1.00 39.66 99 GLN A O 1
ATOM 771 N N . THR A 1 100 ? 0.793 9.489 -36.688 1.00 34.22 100 THR A N 1
ATOM 772 C CA . THR A 1 100 ? 1.699 9.246 -35.555 1.00 34.22 100 THR A CA 1
ATOM 773 C C . THR A 1 100 ? 0.878 8.813 -34.342 1.00 34.22 100 THR A C 1
ATOM 775 O O . THR A 1 100 ? 0.312 9.655 -33.645 1.00 34.22 100 THR A O 1
ATOM 778 N N . ILE A 1 101 ? 0.789 7.507 -34.090 1.00 40.78 101 ILE A N 1
ATOM 779 C CA . ILE A 1 101 ? 0.239 6.986 -32.834 1.00 40.78 101 ILE A CA 1
ATOM 780 C C . ILE A 1 101 ? 1.382 6.993 -31.808 1.00 40.78 101 ILE A C 1
ATOM 782 O O . ILE A 1 101 ? 2.375 6.295 -32.031 1.00 40.78 101 ILE A O 1
ATOM 786 N N . PRO A 1 102 ? 1.296 7.764 -30.708 1.00 39.06 102 PRO A N 1
ATOM 787 C CA . PRO A 1 102 ? 2.263 7.653 -29.628 1.00 39.06 102 PRO A CA 1
ATOM 788 C C . PRO A 1 102 ? 2.107 6.266 -28.997 1.00 39.06 102 PRO A C 1
ATOM 790 O O . PRO A 1 102 ? 1.101 5.975 -28.350 1.00 39.06 102 PRO A O 1
ATOM 793 N N . VAL A 1 103 ? 3.081 5.385 -29.225 1.00 46.12 103 VAL A N 1
ATOM 794 C CA . VAL A 1 103 ? 3.167 4.106 -28.516 1.00 46.12 103 VAL A CA 1
ATOM 795 C C . VAL A 1 103 ? 3.528 4.446 -27.076 1.00 46.12 103 VAL 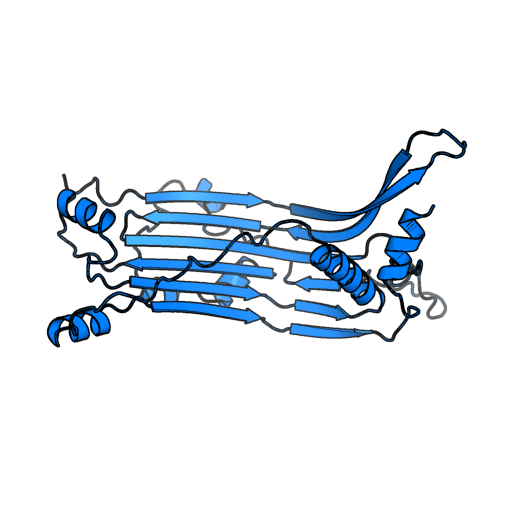A C 1
ATOM 797 O O . VAL A 1 103 ? 4.634 4.893 -26.783 1.00 46.12 103 VAL A O 1
ATOM 800 N N . LYS A 1 104 ? 2.529 4.344 -26.199 1.00 49.72 104 LYS A N 1
ATOM 801 C CA . LYS A 1 104 ? 2.645 4.601 -24.765 1.00 49.72 104 LYS A CA 1
ATOM 802 C C . LYS A 1 104 ? 3.735 3.690 -24.193 1.00 49.72 104 LYS A C 1
ATOM 804 O O . LYS A 1 104 ? 3.751 2.500 -24.490 1.00 49.72 104 LYS A O 1
ATOM 809 N N . ILE A 1 105 ? 4.620 4.251 -23.371 1.00 55.44 105 ILE A N 1
ATOM 810 C CA . ILE A 1 105 ? 5.526 3.480 -22.514 1.00 55.44 105 ILE A CA 1
ATOM 811 C C . ILE A 1 105 ? 4.652 2.513 -21.711 1.00 55.44 105 ILE A C 1
ATOM 813 O O . ILE A 1 105 ? 3.839 2.949 -20.896 1.00 55.44 105 ILE A O 1
ATOM 817 N N . GLU A 1 106 ? 4.764 1.214 -21.975 1.00 70.38 106 GLU A N 1
ATOM 818 C CA . GLU A 1 106 ? 4.033 0.215 -21.206 1.00 70.38 106 GLU A CA 1
ATOM 819 C C . GLU A 1 106 ? 4.722 0.051 -19.853 1.00 70.38 106 GLU A C 1
ATOM 821 O O . GLU A 1 106 ? 5.785 -0.565 -19.727 1.00 70.38 106 GLU A O 1
ATOM 826 N N . SER A 1 107 ? 4.125 0.644 -18.823 1.00 88.56 107 SER A N 1
ATOM 827 C CA . SER A 1 107 ? 4.467 0.357 -17.437 1.00 88.56 107 SER A CA 1
ATOM 828 C C . SER A 1 107 ? 4.365 -1.150 -17.199 1.00 88.56 107 SER A C 1
ATOM 830 O O . SER A 1 107 ? 3.394 -1.790 -17.600 1.00 88.56 107 SER A O 1
ATOM 832 N N . PHE A 1 108 ? 5.337 -1.732 -16.501 1.00 92.56 108 PHE A N 1
ATOM 833 C CA . PHE A 1 108 ? 5.300 -3.140 -16.102 1.00 92.56 108 PHE A CA 1
ATOM 834 C C . PHE A 1 108 ? 4.102 -3.466 -15.213 1.00 92.56 108 PHE A C 1
ATOM 836 O O . PHE A 1 108 ? 3.590 -4.583 -15.239 1.00 92.56 108 PHE A O 1
ATOM 843 N N . LEU A 1 109 ? 3.682 -2.493 -14.413 1.00 94.12 109 LEU A N 1
ATOM 844 C CA . LEU A 1 109 ? 2.511 -2.573 -13.563 1.00 94.12 109 LEU A CA 1
ATOM 845 C C . LEU A 1 109 ? 1.816 -1.217 -13.577 1.00 94.12 109 LEU A C 1
ATOM 847 O O . LEU A 1 109 ? 2.475 -0.186 -13.456 1.00 94.12 109 LEU A O 1
ATOM 851 N N . SER A 1 110 ? 0.499 -1.222 -13.699 1.00 93.81 110 SER A N 1
ATOM 852 C CA . SER A 1 110 ? -0.361 -0.066 -13.452 1.00 93.81 110 SER A CA 1
ATOM 853 C C . SER A 1 110 ? -1.546 -0.529 -12.624 1.00 93.81 110 SER A C 1
ATOM 855 O O . SER A 1 110 ? -2.206 -1.493 -12.998 1.00 93.81 110 SER A O 1
ATOM 857 N N . ILE A 1 111 ? -1.797 0.118 -11.491 1.00 95.00 111 ILE A N 1
ATOM 858 C CA . ILE A 1 111 ? -2.943 -0.174 -10.629 1.00 95.00 111 ILE A CA 1
ATOM 859 C C . ILE A 1 111 ? -3.664 1.132 -10.317 1.00 95.00 111 ILE A C 1
ATOM 861 O O . ILE A 1 111 ? -3.025 2.131 -9.973 1.00 95.00 111 ILE A O 1
ATOM 865 N N . GLY A 1 112 ? -4.992 1.086 -10.390 1.00 90.12 112 GLY A N 1
ATOM 866 C CA . GLY A 1 112 ? -5.866 2.198 -10.047 1.00 90.12 112 GLY A CA 1
ATOM 867 C C . GLY A 1 112 ? -5.934 3.282 -11.114 1.00 90.12 112 GLY A C 1
ATOM 868 O O . GLY A 1 112 ? -5.389 3.166 -12.211 1.00 90.12 112 GLY A O 1
ATOM 869 N N . GLN A 1 113 ? -6.653 4.346 -10.780 1.00 80.00 113 GLN A N 1
ATOM 870 C CA . GLN A 1 113 ? -6.809 5.540 -11.602 1.00 80.00 113 GLN A CA 1
ATOM 871 C C . GLN A 1 113 ? -6.642 6.768 -10.717 1.00 80.00 113 GLN A C 1
ATOM 873 O O . GLN A 1 113 ? -6.790 6.690 -9.499 1.00 80.00 113 GLN A O 1
ATOM 878 N N . GLU A 1 114 ? -6.302 7.899 -11.324 1.00 71.56 114 GLU A N 1
ATOM 879 C CA . GLU A 1 114 ? -6.138 9.143 -10.584 1.00 71.56 114 GLU A CA 1
ATOM 880 C C . GLU A 1 114 ? -7.484 9.557 -9.973 1.00 71.56 114 GLU A C 1
ATOM 882 O O . GLU A 1 114 ? -8.431 9.894 -10.682 1.00 71.56 114 GLU A O 1
ATOM 887 N N . GLY A 1 115 ? -7.577 9.482 -8.647 1.00 67.25 115 GLY A N 1
ATOM 888 C CA . GLY A 1 115 ? -8.753 9.856 -7.871 1.00 67.25 115 GLY A CA 1
ATOM 889 C C . GLY A 1 115 ? -8.383 10.923 -6.850 1.00 67.25 115 GLY A C 1
ATOM 890 O O . GLY A 1 115 ? -7.404 10.780 -6.126 1.00 67.25 115 GLY A O 1
ATOM 891 N N . GLN A 1 116 ? -9.165 12.001 -6.779 1.00 65.50 116 GLN A N 1
ATOM 892 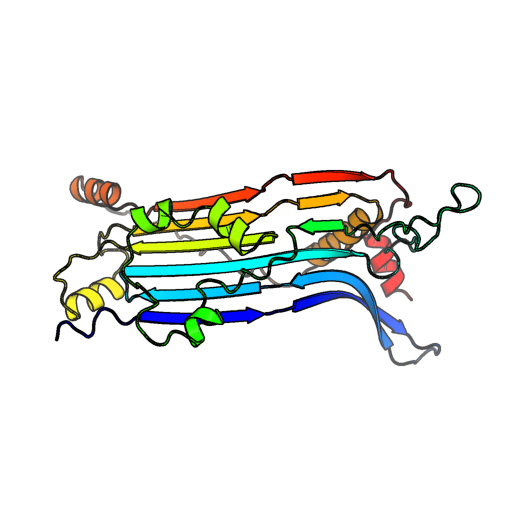C CA . GLN A 1 116 ? -8.925 13.120 -5.852 1.00 65.50 116 GLN A CA 1
ATOM 893 C C . GLN A 1 116 ? -9.559 12.893 -4.466 1.00 65.50 116 GLN A C 1
ATOM 895 O O . GLN A 1 116 ? -9.358 13.677 -3.542 1.00 65.50 116 GLN A O 1
ATOM 900 N N . GLU A 1 117 ? -10.313 11.805 -4.292 1.00 84.50 117 GLU A N 1
ATOM 901 C CA . GLU A 1 117 ? -11.088 11.536 -3.075 1.00 84.50 117 GLU A CA 1
ATOM 902 C C . GLU A 1 117 ? -10.312 10.744 -2.014 1.00 84.50 117 GLU A C 1
ATOM 904 O O . GLU A 1 117 ? -10.853 10.437 -0.953 1.00 84.50 117 GLU A O 1
ATOM 909 N N . TYR A 1 118 ? -9.027 10.450 -2.226 1.00 86.00 118 TYR A N 1
ATOM 910 C CA . TYR A 1 118 ? -8.234 9.655 -1.282 1.00 86.00 118 TYR A CA 1
ATOM 911 C C . TYR A 1 118 ? -8.092 10.311 0.099 1.00 86.00 118 TYR A C 1
ATOM 913 O O . TYR A 1 118 ? -7.991 9.614 1.110 1.00 86.00 118 TYR A O 1
ATOM 921 N N . LEU A 1 119 ? -8.163 11.644 0.175 1.00 88.44 119 LEU A N 1
ATOM 922 C CA . LEU A 1 119 ? -8.190 12.380 1.442 1.00 88.44 119 LEU A CA 1
ATOM 923 C C . LEU A 1 119 ? -9.582 12.479 2.070 1.00 88.44 119 LEU A C 1
ATOM 925 O O . LEU A 1 119 ? -9.662 12.927 3.213 1.00 88.44 119 LEU A O 1
ATOM 929 N N . SER A 1 120 ? -10.648 12.060 1.380 1.00 85.25 120 SER A N 1
ATOM 930 C CA . SER A 1 120 ? -12.014 12.135 1.909 1.00 85.25 120 SER A CA 1
ATOM 931 C C . SER A 1 120 ? -12.117 11.416 3.249 1.00 85.25 120 SER A C 1
ATOM 933 O O . SER A 1 120 ? -11.567 10.327 3.433 1.00 85.25 120 SER A O 1
ATOM 935 N N . ARG A 1 121 ? -12.795 12.038 4.218 1.00 78.38 121 ARG A N 1
ATOM 936 C CA . ARG A 1 121 ? -12.924 11.503 5.583 1.00 78.38 121 ARG A CA 1
ATOM 937 C C . ARG A 1 121 ? -11.570 11.172 6.229 1.00 78.38 121 ARG A C 1
ATOM 939 O O . ARG A 1 121 ? -11.478 10.254 7.043 1.00 78.38 121 ARG A O 1
ATOM 946 N N . SER A 1 122 ? -10.517 11.923 5.898 1.00 83.19 122 SER A N 1
ATOM 947 C CA . SER A 1 122 ? -9.244 11.940 6.633 1.00 83.19 122 SER A CA 1
ATOM 948 C C . SER A 1 122 ? -9.066 13.253 7.402 1.00 83.19 122 SER A C 1
ATOM 950 O O . SER A 1 122 ? -9.793 14.220 7.181 1.00 83.19 122 SER A O 1
ATOM 952 N N . LEU A 1 123 ? -8.057 13.323 8.276 1.00 85.00 123 LEU A N 1
ATOM 953 C CA . LEU A 1 123 ? -7.662 14.574 8.944 1.00 85.00 123 LEU A CA 1
ATOM 954 C C . LEU A 1 123 ? -7.250 15.693 7.970 1.00 85.00 123 LEU A C 1
ATOM 956 O O . LEU A 1 123 ? -7.152 16.847 8.381 1.00 85.00 123 LEU A O 1
ATOM 960 N N . PHE A 1 124 ? -6.985 15.351 6.710 1.00 86.38 124 PHE A N 1
ATOM 961 C CA . PHE A 1 124 ? -6.551 16.275 5.664 1.00 86.38 124 PHE A CA 1
ATOM 962 C C . PHE A 1 124 ? -7.643 16.543 4.629 1.00 86.38 124 PHE A C 1
ATOM 964 O O . PHE A 1 124 ? -7.362 17.158 3.605 1.00 86.38 124 PHE A O 1
ATOM 971 N N . ASP A 1 125 ? -8.867 16.073 4.872 1.00 84.88 125 ASP A N 1
ATOM 972 C CA . ASP A 1 125 ? -10.002 16.379 4.013 1.00 84.88 125 ASP A CA 1
ATOM 973 C C . ASP A 1 125 ? -10.269 17.900 4.043 1.00 84.88 125 ASP A C 1
ATOM 975 O O . ASP A 1 125 ? -10.555 18.455 5.113 1.00 84.88 125 ASP A O 1
ATOM 979 N N . PRO A 1 126 ? -10.183 18.601 2.897 1.00 78.56 126 PRO A N 1
ATOM 980 C CA . PRO A 1 126 ? -10.420 20.038 2.841 1.00 78.56 126 PRO A CA 1
ATOM 981 C C . PRO A 1 126 ? -11.805 20.441 3.360 1.00 78.56 126 PRO A C 1
ATOM 983 O O . PRO A 1 126 ? -11.934 21.500 3.969 1.00 78.56 126 PRO A O 1
ATOM 986 N N . GLN A 1 127 ? -12.827 19.600 3.164 1.00 76.69 127 GLN A N 1
ATOM 987 C CA . GLN A 1 127 ? -14.190 19.881 3.625 1.00 76.69 127 GLN A CA 1
ATOM 988 C C . GLN A 1 127 ? -14.276 19.819 5.155 1.00 76.69 127 GLN A C 1
ATOM 990 O O . GLN A 1 127 ? -14.841 20.710 5.789 1.00 76.69 127 GLN A O 1
ATOM 995 N N . VAL A 1 128 ? -13.612 18.826 5.756 1.00 72.88 128 VAL A N 1
ATOM 996 C CA . VAL A 1 128 ? -13.537 18.638 7.216 1.00 72.88 128 VAL A CA 1
ATOM 997 C C . VAL A 1 128 ? -12.849 19.818 7.901 1.00 72.88 128 VAL A C 1
ATOM 999 O O . VAL A 1 128 ? -13.245 20.225 8.991 1.00 72.88 128 VAL A O 1
ATOM 1002 N N . LEU A 1 129 ? -11.818 20.388 7.275 1.00 71.25 129 LEU A N 1
ATOM 1003 C CA . LEU A 1 129 ? -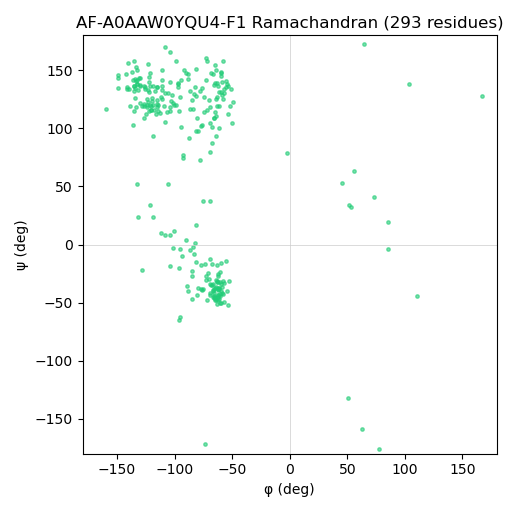11.094 21.537 7.825 1.00 71.25 129 LEU A CA 1
ATOM 1004 C C . LEU A 1 129 ? -11.917 22.835 7.794 1.00 71.25 129 LEU A C 1
ATOM 1006 O O . LEU A 1 129 ? -11.649 23.744 8.582 1.00 71.25 129 LEU A O 1
ATOM 1010 N N . MET A 1 130 ? -12.897 22.932 6.894 1.00 67.25 130 MET A N 1
ATOM 1011 C CA . MET A 1 130 ? -13.742 24.116 6.728 1.00 67.25 130 MET A CA 1
ATOM 1012 C C . MET A 1 130 ? -14.992 24.078 7.616 1.00 67.25 130 MET A C 1
ATOM 1014 O O . MET A 1 130 ? -15.405 25.116 8.136 1.00 67.25 130 MET A O 1
ATOM 1018 N N . GLU A 1 131 ? -15.576 22.899 7.831 1.00 67.00 131 GLU A N 1
ATOM 1019 C CA . GLU A 1 131 ? -16.784 22.701 8.639 1.00 67.00 131 GLU A CA 1
ATOM 1020 C C . GLU A 1 131 ? -16.414 22.364 10.093 1.00 67.00 131 GLU A C 1
ATOM 1022 O O . GLU A 1 131 ? -16.472 21.228 10.560 1.00 67.00 131 GLU A O 1
ATOM 1027 N N . ALA A 1 132 ? -15.969 23.378 10.834 1.00 53.84 132 ALA A N 1
ATOM 1028 C CA . ALA A 1 132 ? -15.566 23.241 12.228 1.00 53.84 132 ALA A CA 1
ATOM 1029 C C . ALA A 1 132 ? -16.756 22.917 13.156 1.00 53.84 132 ALA A C 1
ATOM 1031 O O . ALA A 1 132 ? -17.321 23.846 13.722 1.00 53.84 132 ALA A O 1
ATOM 1032 N N . GLN A 1 133 ? -17.109 21.633 13.337 1.00 51.25 133 GLN A N 1
ATOM 1033 C CA . GLN A 1 133 ? -17.570 21.000 14.596 1.00 51.25 133 GLN A CA 1
ATOM 1034 C C . GLN A 1 133 ? -18.197 19.605 14.347 1.00 51.25 133 GLN A C 1
ATOM 1036 O O . GLN A 1 133 ? -19.111 19.462 13.550 1.00 51.25 133 GLN A O 1
ATOM 1041 N N . GLU A 1 134 ? -17.718 18.593 15.089 1.00 57.03 134 GLU A N 1
ATOM 1042 C CA . GLU A 1 134 ? -18.284 17.226 15.241 1.00 57.03 134 GLU A CA 1
ATOM 1043 C C . GLU A 1 134 ? -18.163 16.205 14.085 1.00 57.03 134 GLU A C 1
ATOM 1045 O O . GLU A 1 134 ? -19.063 15.405 13.855 1.00 57.03 134 GLU A O 1
ATOM 1050 N N . LEU A 1 135 ? -17.018 16.125 13.401 1.00 61.12 135 LEU A N 1
ATOM 1051 C CA . LEU A 1 135 ? -16.882 15.206 12.252 1.00 61.12 135 LEU A CA 1
ATOM 1052 C C . LEU A 1 135 ? -16.509 13.754 12.589 1.00 61.12 135 LEU A C 1
ATOM 1054 O O . LEU A 1 135 ? -16.770 12.854 11.794 1.00 61.12 135 LEU A O 1
ATOM 1058 N N . TRP A 1 136 ? -15.895 13.500 13.746 1.00 73.69 136 TRP A N 1
ATOM 1059 C CA . TRP A 1 136 ? -15.326 12.183 14.046 1.00 73.69 136 TRP A CA 1
ATOM 1060 C C . TRP A 1 136 ? -16.138 11.429 15.094 1.00 73.69 136 TRP A C 1
ATOM 1062 O O . TRP A 1 136 ? -16.045 11.696 16.294 1.00 73.69 136 TRP A O 1
ATOM 1072 N N . GLU A 1 137 ? -16.894 10.433 14.640 1.00 77.75 137 GLU A N 1
ATOM 1073 C CA . GLU A 1 137 ? -17.550 9.471 15.518 1.00 77.75 137 GLU A CA 1
ATOM 1074 C C . GLU A 1 137 ? -16.547 8.383 15.924 1.00 77.75 137 GLU A C 1
ATOM 1076 O O . GLU A 1 137 ? -16.315 7.417 15.206 1.00 77.75 137 GLU A O 1
ATOM 1081 N N . TYR A 1 138 ? -15.952 8.514 17.110 1.00 83.75 138 TYR A N 1
ATOM 1082 C CA . TYR A 1 138 ? -15.031 7.502 17.646 1.00 83.75 138 TYR A CA 1
ATOM 1083 C C . TYR A 1 138 ? -15.742 6.315 18.307 1.00 83.75 138 TYR A C 1
ATOM 1085 O O . TYR A 1 138 ? -15.126 5.605 19.101 1.00 83.75 138 TYR A O 1
ATOM 1093 N N . SER A 1 139 ? -17.038 6.134 18.051 1.00 82.56 139 SER A N 1
ATOM 1094 C CA . SER A 1 139 ? -17.815 4.988 18.519 1.00 82.56 139 SER A CA 1
ATOM 1095 C C . SER A 1 139 ? -17.559 3.803 17.593 1.00 82.56 139 SER A C 1
ATOM 1097 O O . SER A 1 139 ? -17.991 3.809 16.440 1.00 82.56 139 SER A O 1
ATOM 1099 N N . TYR A 1 140 ? -16.828 2.806 18.087 1.00 85.31 140 TYR A N 1
ATOM 1100 C CA . TYR A 1 140 ? -16.479 1.625 17.310 1.00 85.31 140 TYR A CA 1
ATOM 1101 C C . TYR A 1 140 ? -17.432 0.475 17.605 1.00 85.31 140 TYR A C 1
ATOM 1103 O O . TYR A 1 140 ? -17.806 0.218 18.743 1.00 85.31 140 TYR A O 1
ATOM 1111 N N . SER A 1 141 ? -17.814 -0.227 16.546 1.00 90.31 141 SER A N 1
ATOM 1112 C CA . SER A 1 141 ? -18.561 -1.475 16.610 1.00 90.31 141 SER A CA 1
ATOM 1113 C C . SER A 1 141 ? -18.011 -2.385 15.528 1.00 90.31 141 SER A C 1
ATOM 1115 O O . SER A 1 141 ? -17.829 -1.949 14.387 1.00 90.31 141 SER A O 1
ATOM 1117 N N . TRP A 1 142 ? -17.764 -3.644 15.887 1.00 91.56 142 TRP A N 1
ATOM 1118 C CA . TRP A 1 142 ? -17.329 -4.661 14.938 1.00 91.56 142 TRP A CA 1
ATOM 1119 C C . TRP A 1 142 ? -18.281 -4.751 13.742 1.00 91.56 142 TRP A C 1
ATOM 1121 O O . TRP A 1 142 ? -17.855 -4.590 12.602 1.00 91.56 142 TRP A O 1
ATOM 1131 N N . ASP A 1 143 ? -19.582 -4.905 13.988 1.00 93.38 143 ASP A N 1
ATOM 1132 C CA . ASP A 1 143 ? -20.569 -5.081 12.919 1.00 93.38 143 ASP A CA 1
ATOM 1133 C C . ASP A 1 143 ? -20.684 -3.849 12.015 1.00 93.38 143 ASP A C 1
ATOM 1135 O O . ASP A 1 143 ? -20.804 -3.982 10.794 1.00 93.38 143 ASP A O 1
ATOM 1139 N N . LYS A 1 144 ? -20.592 -2.644 12.597 1.00 92.50 144 LYS A N 1
ATOM 1140 C CA . LYS A 1 144 ? -20.576 -1.389 11.832 1.00 92.50 144 LYS A CA 1
ATOM 1141 C C . LYS A 1 144 ? -19.349 -1.324 10.922 1.00 92.50 144 LYS A C 1
ATOM 1143 O O . LYS A 1 144 ? -19.500 -1.128 9.719 1.00 92.50 144 LYS A O 1
ATOM 1148 N N . HIS A 1 145 ? -18.152 -1.560 11.469 1.00 93.31 145 HIS A N 1
ATOM 1149 C CA . HIS A 1 145 ? -16.902 -1.499 10.705 1.00 93.31 145 HIS A CA 1
ATOM 1150 C C . HIS A 1 145 ? -16.866 -2.534 9.582 1.00 93.31 145 HIS A C 1
ATOM 1152 O O . HIS A 1 145 ? -16.502 -2.210 8.454 1.00 93.31 145 HIS A O 1
ATOM 1158 N N . ILE A 1 146 ? -17.288 -3.773 9.854 1.00 94.56 146 ILE A N 1
ATOM 1159 C CA . ILE A 1 146 ? -17.303 -4.833 8.840 1.00 94.56 146 ILE A CA 1
ATOM 1160 C C . ILE A 1 146 ? -18.268 -4.504 7.694 1.00 94.56 146 ILE A C 1
ATOM 1162 O O . ILE A 1 146 ? -17.957 -4.806 6.542 1.00 94.56 146 ILE A O 1
ATOM 1166 N N . LYS A 1 147 ? -19.409 -3.874 7.994 1.00 94.19 147 LYS A N 1
ATOM 1167 C CA . LYS A 1 147 ? -20.427 -3.508 7.004 1.00 94.19 147 LYS A CA 1
ATOM 1168 C C . LYS A 1 147 ? -20.054 -2.274 6.178 1.00 94.19 147 LYS A C 1
ATOM 1170 O O . LYS A 1 147 ? -20.374 -2.222 4.994 1.00 94.19 147 LYS A O 1
ATOM 1175 N N . GLU A 1 148 ? -19.432 -1.274 6.797 1.00 91.62 148 GLU A N 1
ATOM 1176 C CA . GLU A 1 148 ? -19.114 0.008 6.154 1.00 91.62 148 GLU A CA 1
ATOM 1177 C C . GLU A 1 148 ? -17.755 -0.018 5.443 1.00 91.62 148 GLU A C 1
ATOM 1179 O O . GLU A 1 148 ? -17.627 0.499 4.330 1.00 91.62 148 GLU A O 1
ATOM 1184 N N . THR A 1 149 ? -16.752 -0.658 6.041 1.00 92.44 149 THR A N 1
ATOM 1185 C CA . THR A 1 149 ? -15.389 -0.738 5.506 1.00 92.44 149 THR A CA 1
ATOM 1186 C C . THR A 1 149 ? -15.242 -2.006 4.668 1.00 92.44 149 THR A C 1
ATOM 1188 O O . THR A 1 149 ? -14.701 -3.013 5.122 1.00 92.44 149 THR A O 1
ATOM 1191 N N . THR A 1 150 ? -15.773 -1.974 3.447 1.00 94.19 150 THR A N 1
ATOM 1192 C CA . THR A 1 150 ? -15.648 -3.060 2.459 1.00 94.19 150 THR A CA 1
ATOM 1193 C C . THR A 1 150 ? -14.537 -2.765 1.455 1.00 94.19 150 THR A C 1
ATOM 1195 O O . THR A 1 150 ? -14.187 -1.607 1.231 1.00 94.19 150 THR A O 1
ATOM 1198 N N . GLU A 1 151 ? -14.003 -3.795 0.800 1.00 93.81 151 GLU A N 1
ATOM 1199 C CA . GLU A 1 151 ? -12.971 -3.667 -0.238 1.00 93.81 151 GLU A CA 1
ATOM 1200 C C . GLU A 1 151 ? -13.404 -2.710 -1.354 1.00 93.81 151 GLU A C 1
ATOM 1202 O O . GLU A 1 151 ? -12.613 -1.875 -1.787 1.00 93.81 151 GLU A O 1
ATOM 1207 N N . ALA A 1 152 ? -14.675 -2.772 -1.759 1.00 92.06 152 ALA A N 1
ATOM 1208 C CA . ALA A 1 152 ? -15.246 -1.880 -2.763 1.00 92.06 152 ALA A CA 1
ATOM 1209 C C . ALA A 1 152 ? -15.281 -0.418 -2.295 1.00 92.06 152 ALA A C 1
ATOM 1211 O O . ALA A 1 152 ? -14.861 0.465 -3.037 1.00 92.06 152 ALA A O 1
ATOM 1212 N N . ASN A 1 153 ? -15.726 -0.150 -1.062 1.00 92.19 153 ASN A N 1
ATOM 1213 C CA . ASN A 1 153 ? -15.770 1.214 -0.524 1.00 92.19 153 ASN A CA 1
ATOM 1214 C C . ASN A 1 153 ? -14.365 1.797 -0.343 1.00 92.19 153 ASN A C 1
ATOM 1216 O O . ASN A 1 153 ? -14.137 2.976 -0.605 1.00 92.19 153 ASN A O 1
ATOM 1220 N N . MET A 1 154 ? -13.416 0.967 0.088 1.00 93.25 154 MET A N 1
ATOM 1221 C CA . MET A 1 154 ? -12.029 1.382 0.232 1.00 93.25 154 MET A CA 1
ATOM 1222 C C . MET A 1 154 ? -11.385 1.703 -1.122 1.00 93.25 154 MET A C 1
ATOM 1224 O O . MET A 1 154 ? -10.747 2.744 -1.263 1.00 93.25 154 MET A O 1
ATOM 1228 N N . LEU A 1 155 ? -11.584 0.847 -2.129 1.00 93.19 155 LEU A N 1
ATOM 1229 C CA . LEU A 1 155 ? -11.048 1.062 -3.473 1.00 93.19 155 LEU A CA 1
ATOM 1230 C C . LEU A 1 155 ? -11.770 2.170 -4.242 1.00 93.19 155 LEU A C 1
ATOM 1232 O O . LEU A 1 155 ? -11.139 2.812 -5.070 1.00 93.19 155 LEU A O 1
ATOM 1236 N N . ALA A 1 156 ? -13.044 2.447 -3.956 1.00 91.12 156 ALA A N 1
ATOM 1237 C CA . ALA A 1 156 ? -13.730 3.617 -4.506 1.00 91.12 156 ALA A CA 1
ATOM 1238 C C . ALA A 1 156 ? -13.066 4.927 -4.052 1.00 91.12 156 ALA A C 1
ATOM 1240 O O . ALA A 1 156 ? -13.042 5.899 -4.799 1.00 91.12 156 ALA A O 1
ATOM 1241 N N . ARG A 1 157 ? -12.500 4.934 -2.838 1.00 89.31 157 ARG A N 1
ATOM 1242 C CA . ARG A 1 157 ? -11.787 6.082 -2.274 1.00 89.31 157 ARG A CA 1
ATOM 1243 C C . ARG A 1 157 ? -10.354 6.204 -2.790 1.00 89.31 157 ARG A C 1
ATOM 1245 O O . ARG A 1 157 ? -9.896 7.316 -3.031 1.00 89.31 157 ARG A O 1
ATOM 1252 N N . THR A 1 158 ? -9.618 5.096 -2.866 1.00 91.62 158 THR A N 1
ATOM 1253 C CA . THR A 1 158 ? -8.196 5.120 -3.237 1.00 91.62 158 THR A CA 1
ATOM 1254 C C . THR A 1 158 ? -8.026 4.825 -4.715 1.00 91.62 158 THR A C 1
ATOM 1256 O O . THR A 1 158 ? -7.645 5.701 -5.471 1.00 91.62 158 THR A O 1
ATOM 1259 N N . GLY A 1 159 ? -8.373 3.628 -5.163 1.00 93.19 159 GLY A N 1
ATOM 1260 C CA . GLY A 1 159 ? -8.315 3.233 -6.566 1.00 93.19 159 GLY A CA 1
ATOM 1261 C C . GLY A 1 159 ? -7.222 2.211 -6.837 1.00 93.19 159 GLY A C 1
ATOM 1262 O O . GLY A 1 159 ? -7.504 1.223 -7.507 1.00 93.19 159 GLY A O 1
ATOM 1263 N N . ALA A 1 160 ? -6.007 2.378 -6.297 1.00 95.38 160 ALA A N 1
ATOM 1264 C CA . ALA A 1 160 ? -4.917 1.426 -6.523 1.00 95.38 160 ALA A CA 1
ATOM 1265 C C . ALA A 1 160 ? -4.793 0.387 -5.413 1.00 95.38 160 ALA A C 1
ATOM 1267 O O . ALA A 1 160 ? -4.921 -0.810 -5.655 1.00 95.38 160 ALA A O 1
ATOM 1268 N N . VAL A 1 161 ? -4.517 0.838 -4.193 1.00 96.00 161 VAL A N 1
ATOM 1269 C CA . VAL A 1 161 ? -4.332 -0.038 -3.035 1.00 96.00 161 VAL A CA 1
ATOM 1270 C C . VAL A 1 161 ? -5.137 0.519 -1.881 1.00 96.00 161 VAL A C 1
ATOM 1272 O O . VAL A 1 161 ? -5.148 1.728 -1.642 1.00 96.00 161 VAL A O 1
ATOM 1275 N N . ALA A 1 162 ? -5.795 -0.360 -1.145 1.00 95.81 162 ALA A N 1
ATOM 1276 C CA . ALA A 1 162 ? -6.354 -0.032 0.146 1.00 95.81 162 ALA A CA 1
ATOM 1277 C C . ALA A 1 162 ? -6.036 -1.118 1.162 1.00 95.81 162 ALA A C 1
ATOM 1279 O O . ALA A 1 162 ? -6.053 -2.307 0.850 1.00 95.81 162 ALA A O 1
ATOM 1280 N N . MET A 1 163 ? -5.768 -0.698 2.386 1.00 97.31 163 MET A N 1
ATOM 1281 C CA . MET A 1 163 ? -5.556 -1.574 3.516 1.00 97.31 163 MET A CA 1
ATOM 1282 C C . MET A 1 163 ? -6.370 -1.078 4.702 1.00 97.31 163 MET A C 1
ATOM 1284 O O . MET A 1 163 ? -6.401 0.117 4.987 1.00 97.31 163 MET A O 1
ATOM 1288 N N . ASP A 1 164 ? -6.985 -2.021 5.401 1.00 97.00 164 ASP A N 1
ATOM 1289 C CA . ASP A 1 164 ? -7.740 -1.802 6.626 1.00 97.00 164 ASP A CA 1
ATOM 1290 C C . ASP A 1 164 ? -7.318 -2.852 7.645 1.00 97.00 164 ASP A C 1
ATOM 1292 O O . ASP A 1 164 ? -7.463 -4.051 7.415 1.00 97.00 164 ASP A O 1
ATOM 1296 N N . TYR A 1 165 ? -6.765 -2.401 8.761 1.00 97.44 165 TYR A N 1
ATOM 1297 C CA . TYR A 1 165 ? -6.533 -3.223 9.932 1.00 97.44 165 TYR A CA 1
ATOM 1298 C C . TYR A 1 165 ? -7.405 -2.700 11.062 1.00 97.44 165 TYR A C 1
ATOM 1300 O O . TYR A 1 165 ? -7.196 -1.594 11.561 1.00 97.44 165 TYR A O 1
ATOM 1308 N N . PHE A 1 166 ? -8.359 -3.517 11.486 1.00 96.88 166 PHE A N 1
ATOM 1309 C CA . PHE A 1 166 ? -9.258 -3.183 12.572 1.00 96.88 166 PHE A CA 1
ATOM 1310 C C . PHE A 1 166 ? -9.198 -4.250 13.647 1.00 96.88 166 PHE A C 1
ATOM 1312 O O . PHE A 1 166 ? -9.488 -5.419 13.400 1.00 96.88 166 PHE A O 1
ATOM 1319 N N . TYR A 1 167 ? -8.813 -3.824 14.840 1.00 95.25 167 TYR A N 1
ATOM 1320 C CA . TYR A 1 167 ? -8.804 -4.610 16.058 1.00 95.25 167 TYR A CA 1
ATOM 1321 C C . TYR A 1 167 ? -9.872 -4.069 17.003 1.00 95.25 167 TYR A C 1
ATOM 1323 O O . TYR A 1 167 ? -9.983 -2.854 17.187 1.00 95.25 167 TYR A O 1
ATOM 1331 N N . PHE A 1 168 ? -10.623 -4.979 17.612 1.00 93.31 168 PHE A N 1
ATOM 1332 C CA . PHE A 1 168 ? -11.678 -4.675 18.562 1.00 93.31 168 PHE A CA 1
ATOM 1333 C C . PHE A 1 168 ? -11.660 -5.675 19.719 1.00 93.31 168 PHE A C 1
ATOM 1335 O O . PHE A 1 168 ? -11.594 -6.888 19.503 1.00 93.31 168 PHE A O 1
ATOM 1342 N N . MET A 1 169 ? -11.763 -5.148 20.934 1.00 89.69 169 MET A N 1
ATOM 1343 C CA . MET A 1 169 ? -11.914 -5.893 22.176 1.00 89.69 169 MET A CA 1
ATOM 1344 C C . MET A 1 169 ? -13.225 -5.483 22.842 1.00 89.69 169 MET A C 1
ATOM 1346 O O . MET A 1 169 ? -13.462 -4.298 23.080 1.00 89.69 169 MET A O 1
ATOM 1350 N N . ASP A 1 170 ? -14.065 -6.464 23.162 1.00 85.38 170 ASP A N 1
ATOM 1351 C CA . ASP A 1 170 ? -15.351 -6.213 23.812 1.00 85.38 170 ASP A CA 1
ATOM 1352 C C . ASP A 1 170 ? -15.146 -5.928 25.305 1.00 85.38 170 ASP A C 1
ATOM 1354 O O . ASP A 1 170 ? -14.891 -6.844 26.081 1.00 85.38 170 ASP A O 1
ATOM 1358 N N . LEU A 1 171 ? -15.194 -4.655 25.710 1.00 82.75 171 LEU A N 1
ATOM 1359 C CA . LEU A 1 171 ? -15.015 -4.228 27.100 1.00 82.75 171 LEU A CA 1
ATOM 1360 C C . LEU A 1 171 ? -16.376 -4.012 27.790 1.00 82.75 171 LEU A C 1
ATOM 1362 O O . LEU A 1 171 ? -17.237 -3.323 27.239 1.00 82.75 171 LEU A O 1
ATOM 1366 N N . PRO A 1 172 ? -16.571 -4.480 29.040 1.00 78.25 172 PRO A N 1
ATOM 1367 C CA . PRO A 1 172 ? -17.777 -4.178 29.799 1.00 78.25 172 PRO A CA 1
ATOM 1368 C C . PRO A 1 172 ? -17.957 -2.664 29.998 1.00 78.25 172 PRO A C 1
ATOM 1370 O O . PRO A 1 172 ? -17.004 -1.917 30.220 1.00 78.25 172 PRO A O 1
ATOM 1373 N N . THR A 1 173 ? -19.202 -2.191 29.985 1.00 69.25 173 THR A N 1
ATOM 1374 C CA . THR A 1 173 ? -19.514 -0.750 30.020 1.00 69.25 173 THR A CA 1
ATOM 1375 C C . THR A 1 173 ? -19.164 -0.042 31.337 1.00 69.25 173 THR A C 1
ATOM 1377 O O . THR A 1 173 ? -19.068 1.184 31.356 1.00 69.25 173 THR A O 1
ATOM 1380 N N . ASP A 1 174 ? -18.948 -0.783 32.431 1.00 70.12 174 ASP A N 1
ATOM 1381 C CA . ASP A 1 174 ? -18.696 -0.249 33.782 1.00 70.12 174 ASP A CA 1
ATOM 1382 C C . ASP A 1 174 ? -17.344 -0.693 34.385 1.00 70.12 174 ASP A C 1
ATOM 1384 O O . ASP A 1 174 ? -17.215 -0.875 35.597 1.00 70.12 174 ASP A O 1
ATOM 1388 N N . VAL A 1 175 ? -16.301 -0.862 33.566 1.00 71.69 175 VAL A N 1
ATOM 1389 C CA . VAL A 1 175 ? -14.962 -1.216 34.078 1.00 71.69 175 VAL A CA 1
ATOM 1390 C C . VAL A 1 175 ? -14.246 0.009 34.674 1.00 71.69 175 VAL A C 1
ATOM 1392 O O . VAL A 1 175 ? -14.190 1.084 34.072 1.00 71.69 175 VAL A O 1
ATOM 1395 N N . SER A 1 176 ? -13.679 -0.140 35.878 1.00 77.12 176 SER A N 1
ATOM 1396 C CA . SER A 1 176 ? -12.875 0.903 36.531 1.00 77.12 176 SER A CA 1
ATOM 1397 C C . SER A 1 176 ? -11.503 1.075 35.862 1.00 77.12 176 SER A C 1
ATOM 1399 O O . SER A 1 176 ? -10.995 0.178 35.191 1.00 77.12 176 SER A O 1
ATOM 1401 N N . SER A 1 177 ? -10.847 2.221 36.071 1.00 75.38 177 SER A N 1
ATOM 1402 C CA . SER A 1 177 ? -9.497 2.456 35.532 1.00 75.38 177 SER A CA 1
ATOM 1403 C C . SER A 1 177 ? -8.437 1.513 36.090 1.00 75.38 177 SER A C 1
ATOM 1405 O O . SER A 1 177 ? -7.490 1.182 35.387 1.00 75.38 177 SER A O 1
ATOM 1407 N N . GLU A 1 178 ? -8.602 1.084 37.339 1.00 77.88 178 GLU A N 1
ATOM 1408 C CA . GLU A 1 178 ? -7.731 0.094 37.976 1.00 77.88 178 GLU A CA 1
ATOM 1409 C C . GLU A 1 178 ? -7.875 -1.253 37.269 1.00 77.88 178 GLU A C 1
ATOM 1411 O O . GLU A 1 178 ? -6.879 -1.835 36.848 1.00 77.88 178 GLU A O 1
ATOM 1416 N N . LYS A 1 179 ? -9.118 -1.678 37.005 1.00 77.88 179 LYS A N 1
ATOM 1417 C CA . LYS A 1 179 ? -9.377 -2.953 36.342 1.00 77.88 179 LYS A CA 1
ATOM 1418 C C . LYS A 1 179 ? -8.925 -2.972 34.879 1.00 77.88 179 LYS A C 1
ATOM 1420 O O . LYS A 1 179 ? -8.417 -3.985 34.417 1.00 77.88 179 LYS A O 1
ATOM 1425 N N . LEU A 1 180 ? -9.028 -1.851 34.162 1.00 77.44 180 LEU A N 1
ATOM 1426 C CA . LEU A 1 180 ? -8.457 -1.725 32.812 1.00 77.44 180 LEU A CA 1
ATOM 1427 C C . LEU A 1 180 ? -6.926 -1.754 32.815 1.00 77.44 180 LEU A C 1
ATOM 1429 O O . LEU A 1 180 ? -6.329 -2.296 31.890 1.00 77.44 180 LEU A O 1
ATOM 1433 N N . SER A 1 181 ? -6.283 -1.191 33.841 1.00 80.25 181 SER A N 1
ATOM 1434 C CA . SER A 1 181 ? -4.826 -1.276 33.986 1.00 80.25 181 SER A CA 1
ATOM 1435 C C . SER A 1 181 ? -4.374 -2.710 34.259 1.00 80.25 181 SER A C 1
ATOM 1437 O O . SER A 1 181 ? -3.354 -3.128 33.716 1.00 80.25 181 SER A O 1
ATOM 1439 N N . GLU A 1 182 ? -5.126 -3.465 35.065 1.00 81.00 182 GLU A N 1
ATOM 1440 C CA . GLU A 1 182 ? -4.893 -4.901 35.266 1.00 81.00 182 GLU A CA 1
ATOM 1441 C C . GLU A 1 182 ? -5.019 -5.660 33.942 1.00 81.00 182 GLU A C 1
ATOM 1443 O O . GLU A 1 182 ? -4.080 -6.348 33.558 1.00 81.00 182 GLU A O 1
ATOM 1448 N N . ILE A 1 183 ? -6.113 -5.450 33.198 1.00 80.81 183 ILE A N 1
ATOM 1449 C CA . ILE A 1 183 ? -6.327 -6.084 31.885 1.00 80.81 183 ILE A CA 1
ATOM 1450 C C . ILE A 1 183 ? -5.194 -5.731 30.915 1.00 80.81 183 ILE A C 1
ATOM 1452 O O . ILE A 1 183 ? -4.682 -6.600 30.225 1.00 80.81 183 ILE A O 1
ATOM 1456 N N . SER A 1 184 ? -4.747 -4.472 30.885 1.00 78.56 184 SER A N 1
ATOM 1457 C CA . SER A 1 184 ? -3.634 -4.056 30.023 1.00 78.56 184 SER A CA 1
ATOM 1458 C C . SER A 1 184 ? -2.306 -4.726 30.373 1.00 78.56 184 SER A C 1
ATOM 1460 O O . SER A 1 184 ? -1.451 -4.842 29.497 1.00 78.56 184 SER A O 1
ATOM 1462 N N . THR A 1 185 ? -2.087 -5.058 31.646 1.00 80.56 185 THR A N 1
ATOM 1463 C CA . THR A 1 185 ? -0.825 -5.649 32.117 1.00 80.56 185 THR A CA 1
ATOM 1464 C C . THR A 1 185 ? -0.830 -7.164 31.933 1.00 80.56 185 THR A C 1
ATOM 1466 O O . THR A 1 185 ? 0.232 -7.751 31.759 1.00 80.56 185 THR A O 1
ATOM 1469 N N . ASP A 1 186 ? -2.019 -7.769 31.936 1.00 80.50 186 ASP A N 1
ATOM 1470 C CA . ASP A 1 186 ? -2.226 -9.214 31.898 1.00 80.50 186 ASP A CA 1
ATOM 1471 C C . ASP A 1 186 ? -3.285 -9.612 30.856 1.00 80.50 186 ASP A C 1
ATOM 1473 O O . ASP A 1 186 ? -4.276 -10.288 31.139 1.00 80.50 186 ASP A O 1
ATOM 1477 N N . LEU A 1 187 ? -3.098 -9.126 29.624 1.00 77.81 187 LEU A N 1
ATOM 1478 C CA . LEU A 1 187 ? -4.083 -9.280 28.550 1.00 77.81 187 LEU A CA 1
ATOM 1479 C C . LEU A 1 187 ? -4.328 -10.753 28.205 1.00 77.81 187 LEU A C 1
ATOM 1481 O O . LEU A 1 187 ? -5.465 -11.154 27.967 1.00 77.81 187 LEU A O 1
ATOM 1485 N N . GLU A 1 188 ? -3.267 -11.560 28.244 1.00 71.38 188 GLU A N 1
ATOM 1486 C CA . GLU A 1 188 ? -3.270 -12.980 27.877 1.00 71.38 188 GLU A CA 1
ATOM 1487 C C . GLU A 1 188 ? -4.191 -13.831 28.768 1.00 71.38 188 GLU A C 1
ATOM 1489 O O . GLU A 1 188 ? -4.702 -14.850 28.309 1.00 71.38 188 GLU A O 1
ATOM 1494 N N . TYR A 1 189 ? -4.462 -13.390 30.003 1.00 71.75 189 TYR A N 1
ATOM 1495 C CA . TYR A 1 189 ? -5.335 -14.080 30.964 1.00 71.75 189 TYR A CA 1
ATOM 1496 C C . TYR A 1 189 ? -6.635 -13.316 31.239 1.00 71.75 189 TYR A C 1
ATOM 1498 O O . TYR A 1 189 ? -7.396 -13.653 32.149 1.00 71.75 189 TYR A O 1
ATOM 1506 N N . SER A 1 190 ? -6.913 -12.274 30.453 1.00 75.06 190 SER A N 1
ATOM 1507 C CA . SER A 1 190 ? -8.089 -11.425 30.645 1.00 75.06 190 SER A CA 1
ATOM 1508 C C . SER A 1 190 ? -9.405 -12.095 30.227 1.00 75.06 190 SER A C 1
ATOM 1510 O O . SER A 1 190 ? -10.468 -11.635 30.643 1.00 75.06 190 SER A O 1
ATOM 1512 N N . ASN A 1 191 ? -9.344 -13.186 29.447 1.00 77.31 191 ASN A N 1
ATOM 1513 C CA . ASN A 1 191 ? -10.497 -13.904 28.884 1.00 77.31 191 ASN A CA 1
ATOM 1514 C C . ASN A 1 191 ? -11.483 -12.980 28.147 1.00 77.31 191 ASN A C 1
ATOM 1516 O O . ASN A 1 191 ? -12.695 -13.188 28.186 1.00 77.31 191 ASN A O 1
ATOM 1520 N N . MET A 1 192 ? -10.960 -11.938 27.497 1.00 81.50 192 MET A N 1
ATOM 1521 C CA . MET A 1 192 ? -11.752 -10.977 26.737 1.00 81.50 192 MET A CA 1
ATOM 1522 C C . MET A 1 192 ? -11.935 -11.448 25.293 1.00 81.50 192 MET A C 1
ATOM 1524 O O . MET A 1 192 ? -11.042 -12.054 24.702 1.00 81.50 192 MET A O 1
ATOM 1528 N N . SER A 1 193 ? -13.086 -11.132 24.696 1.00 85.62 193 SER A N 1
ATOM 1529 C CA . SER A 1 193 ? -13.322 -11.431 23.283 1.00 85.62 193 SER A CA 1
ATOM 1530 C C . SER A 1 193 ? -12.542 -10.457 22.403 1.00 85.62 193 SER A C 1
ATOM 1532 O O . SER A 1 193 ? -12.836 -9.259 22.366 1.00 85.62 193 SER A O 1
ATOM 1534 N N . GLU A 1 194 ? -11.563 -10.992 21.676 1.00 89.81 194 GLU A N 1
ATOM 1535 C CA . GLU A 1 194 ? -10.713 -10.246 20.754 1.00 89.81 194 GLU A CA 1
ATOM 1536 C C . GLU A 1 194 ? -10.985 -10.620 19.301 1.00 89.81 194 GLU A C 1
ATOM 1538 O O . GLU A 1 194 ? -11.022 -11.795 18.916 1.00 89.81 194 GLU A O 1
ATOM 1543 N N . LYS A 1 195 ? -11.121 -9.596 18.459 1.00 92.88 195 LYS A N 1
ATOM 1544 C CA . LYS A 1 195 ? -11.290 -9.763 17.018 1.00 92.88 195 LYS A CA 1
ATOM 1545 C C . LYS A 1 195 ? -10.384 -8.797 16.279 1.00 92.88 195 LYS A C 1
ATOM 1547 O O . LYS A 1 195 ? -10.332 -7.611 16.594 1.00 92.88 195 LYS A O 1
ATOM 1552 N N . ALA A 1 196 ? -9.701 -9.297 15.259 1.00 95.38 196 ALA A N 1
ATOM 1553 C CA . ALA A 1 196 ? -8.958 -8.479 14.322 1.00 95.38 196 ALA A CA 1
ATOM 1554 C C . ALA A 1 196 ? -9.251 -8.893 12.882 1.00 95.38 196 ALA A C 1
ATOM 1556 O O . ALA A 1 196 ? -9.342 -10.078 12.550 1.00 95.38 196 ALA A O 1
ATOM 1557 N N . VAL A 1 197 ? -9.347 -7.905 12.004 1.00 96.56 197 VAL A N 1
ATOM 1558 C CA . VAL A 1 197 ? -9.383 -8.103 10.560 1.00 96.56 197 VAL A CA 1
ATOM 1559 C C . VAL A 1 197 ? -8.292 -7.260 9.920 1.00 96.56 197 VAL A C 1
ATOM 1561 O O . VAL A 1 197 ? -8.095 -6.108 10.283 1.00 96.56 197 VAL A O 1
ATOM 1564 N N . CYS A 1 198 ? -7.565 -7.857 8.985 1.00 97.25 198 CYS A N 1
ATOM 1565 C CA . CYS A 1 198 ? -6.598 -7.204 8.124 1.00 97.25 198 CYS A CA 1
ATOM 1566 C C . CYS A 1 198 ? -7.024 -7.458 6.682 1.00 97.25 198 CYS A C 1
ATOM 1568 O O . CYS A 1 198 ? -7.040 -8.604 6.229 1.00 97.25 198 CYS A O 1
ATOM 1570 N N . ARG A 1 199 ? -7.393 -6.405 5.965 1.00 97.44 199 ARG A N 1
ATOM 1571 C CA . ARG A 1 199 ? -7.808 -6.465 4.567 1.00 97.44 199 ARG A CA 1
ATOM 1572 C C . ARG A 1 199 ? -6.817 -5.697 3.729 1.00 97.44 199 ARG A C 1
ATOM 1574 O O . ARG A 1 199 ? -6.447 -4.586 4.092 1.00 97.44 199 ARG A O 1
ATOM 1581 N N . VAL A 1 200 ? -6.430 -6.274 2.603 1.00 97.88 200 VAL A N 1
ATOM 1582 C CA . VAL A 1 200 ? -5.649 -5.602 1.570 1.00 97.88 200 VAL A CA 1
ATOM 1583 C C . VAL A 1 200 ? -6.365 -5.808 0.245 1.00 97.88 200 VAL A C 1
ATOM 1585 O O . VAL A 1 200 ? -6.560 -6.939 -0.195 1.00 97.88 200 VAL A O 1
ATOM 1588 N N . ALA A 1 201 ? -6.774 -4.715 -0.381 1.00 97.12 201 ALA A N 1
ATOM 1589 C CA . ALA A 1 201 ? -7.462 -4.712 -1.656 1.00 97.12 201 ALA A CA 1
ATOM 1590 C C . ALA A 1 201 ? -6.607 -3.989 -2.699 1.00 97.12 201 ALA A C 1
ATOM 1592 O O . ALA A 1 201 ? -6.104 -2.892 -2.455 1.00 97.12 201 ALA A O 1
ATOM 1593 N N . PHE A 1 202 ? -6.462 -4.609 -3.862 1.00 96.88 202 PHE A N 1
ATOM 1594 C CA . PHE A 1 202 ? -5.838 -4.034 -5.045 1.00 96.88 202 PHE A CA 1
ATOM 1595 C C . PHE A 1 202 ? -6.934 -3.742 -6.065 1.00 96.88 202 PHE A C 1
ATOM 1597 O O . PHE A 1 202 ? -7.779 -4.601 -6.321 1.00 96.88 202 PHE A O 1
ATOM 1604 N N . GLY A 1 203 ? -6.941 -2.533 -6.614 1.00 95.31 203 GLY A N 1
ATOM 1605 C CA . GLY A 1 203 ? -7.880 -2.131 -7.654 1.00 95.31 203 GLY A CA 1
ATOM 1606 C C . GLY A 1 203 ? -7.570 -2.758 -9.007 1.00 95.31 203 GLY A C 1
ATOM 1607 O O . GLY A 1 203 ? -6.692 -3.619 -9.122 1.00 95.31 203 GLY A O 1
ATOM 1608 N N . ALA A 1 204 ? -8.287 -2.285 -10.031 1.00 94.12 204 ALA A N 1
ATOM 1609 C CA . ALA A 1 204 ? -8.058 -2.676 -11.417 1.00 94.12 204 ALA A CA 1
ATOM 1610 C C . ALA A 1 204 ? -6.567 -2.549 -11.748 1.00 94.12 204 ALA A C 1
ATOM 1612 O O . ALA A 1 204 ? -5.963 -1.489 -11.550 1.00 94.12 204 ALA A O 1
ATOM 1613 N N . SER A 1 205 ? -5.977 -3.659 -12.183 1.00 93.50 205 SER A N 1
ATOM 1614 C CA . SER A 1 205 ? -4.533 -3.792 -12.347 1.00 93.50 205 SER A CA 1
ATOM 1615 C C . SER A 1 205 ? -4.196 -4.350 -13.717 1.00 93.50 205 SER A C 1
ATOM 1617 O O . SER A 1 205 ? -4.818 -5.297 -14.187 1.00 93.50 205 SER A O 1
ATOM 1619 N N . GLU A 1 206 ? -3.176 -3.782 -14.346 1.00 94.12 206 GLU A N 1
ATOM 1620 C CA . GLU A 1 206 ? -2.585 -4.289 -15.574 1.00 94.12 206 GLU A CA 1
ATOM 1621 C C . GLU A 1 206 ? -1.115 -4.620 -15.321 1.00 94.12 206 GLU A C 1
ATOM 1623 O O . GLU A 1 206 ? -0.339 -3.772 -14.874 1.00 94.12 206 GLU A O 1
ATOM 1628 N N . VAL A 1 207 ? -0.739 -5.868 -15.591 1.00 93.88 207 VAL A N 1
ATOM 1629 C CA . VAL A 1 207 ? 0.630 -6.371 -15.472 1.00 93.88 207 VAL A CA 1
ATOM 1630 C C . VAL A 1 207 ? 1.161 -6.689 -16.865 1.00 93.88 207 VAL A C 1
ATOM 1632 O O . VAL A 1 207 ? 0.713 -7.645 -17.501 1.00 93.88 207 VAL A O 1
ATOM 1635 N N . ASN A 1 208 ? 2.156 -5.926 -17.314 1.00 92.12 208 ASN A N 1
ATOM 1636 C CA . ASN A 1 208 ? 2.818 -6.108 -18.602 1.00 92.12 208 ASN A CA 1
ATOM 1637 C C . ASN A 1 208 ? 4.078 -6.965 -18.438 1.00 92.12 208 ASN A C 1
ATOM 1639 O O . ASN A 1 208 ? 5.147 -6.506 -18.023 1.00 92.12 208 ASN A O 1
ATOM 1643 N N . LEU A 1 209 ? 3.957 -8.244 -18.787 1.00 91.31 209 LEU A N 1
ATOM 1644 C CA . LEU A 1 209 ? 5.045 -9.211 -18.717 1.00 91.31 209 LEU A CA 1
ATOM 1645 C C . LEU A 1 209 ? 5.851 -9.183 -20.017 1.00 91.31 209 LEU A C 1
ATOM 1647 O O . LEU A 1 209 ? 5.565 -9.904 -20.973 1.00 91.31 209 LEU A O 1
ATOM 1651 N N . SER A 1 210 ? 6.890 -8.351 -20.033 1.00 89.25 210 SER A N 1
ATOM 1652 C CA . SER A 1 210 ? 7.879 -8.277 -21.111 1.00 89.25 210 SER A CA 1
ATOM 1653 C C . SER A 1 210 ? 9.201 -8.948 -20.731 1.00 89.25 210 SER A C 1
ATOM 1655 O O . SER A 1 210 ? 9.492 -9.210 -19.558 1.00 89.25 210 SER A O 1
ATOM 1657 N N . SER A 1 211 ? 10.066 -9.204 -21.721 1.00 89.31 211 SER A N 1
ATOM 1658 C CA . SER A 1 211 ? 11.436 -9.670 -21.439 1.00 89.31 211 SER A CA 1
ATOM 1659 C C . SER A 1 211 ? 12.210 -8.678 -20.560 1.00 89.31 211 SER A C 1
ATOM 1661 O O . SER A 1 211 ? 13.041 -9.069 -19.739 1.00 89.31 211 SER A O 1
ATOM 1663 N N . GLY A 1 212 ? 11.896 -7.393 -20.710 1.00 88.81 212 GLY A N 1
ATOM 1664 C CA . GLY A 1 212 ? 12.409 -6.296 -19.911 1.00 88.81 212 GLY A CA 1
ATOM 1665 C C . GLY A 1 212 ? 12.060 -6.356 -18.436 1.00 88.81 212 GLY A C 1
ATOM 1666 O O . GLY A 1 212 ? 12.943 -6.201 -17.581 1.00 88.81 212 GLY A O 1
ATOM 1667 N N . PHE A 1 213 ? 10.783 -6.609 -18.151 1.00 90.06 213 PHE A N 1
ATOM 1668 C CA . PHE A 1 213 ? 10.282 -6.840 -16.801 1.00 90.06 213 PHE A CA 1
ATOM 1669 C C . PHE A 1 213 ? 10.977 -8.048 -16.170 1.00 90.06 213 PHE A C 1
ATOM 1671 O O . PHE A 1 213 ? 11.555 -7.946 -15.087 1.00 90.06 213 PHE A O 1
ATOM 1678 N N . HIS A 1 214 ? 11.002 -9.171 -16.895 1.00 91.00 214 HIS A N 1
ATOM 1679 C CA . HIS A 1 214 ? 11.571 -10.425 -16.412 1.00 91.00 214 HIS A CA 1
ATOM 1680 C C . HIS A 1 214 ? 13.041 -10.288 -15.991 1.00 91.00 214 HIS A C 1
ATOM 1682 O O . HIS A 1 214 ? 13.397 -10.665 -14.877 1.00 91.00 214 HIS A O 1
ATOM 1688 N N . HIS A 1 215 ? 13.895 -9.689 -16.828 1.00 90.38 215 HIS A N 1
ATOM 1689 C CA . HIS A 1 215 ? 15.313 -9.503 -16.494 1.00 90.38 215 HIS A CA 1
ATOM 1690 C C . HIS A 1 215 ? 15.540 -8.601 -15.274 1.00 90.38 215 HIS A C 1
ATOM 1692 O O . HIS A 1 215 ? 16.511 -8.790 -14.542 1.00 90.38 215 HIS A O 1
ATOM 1698 N N . ARG A 1 216 ? 14.678 -7.604 -15.047 1.00 90.06 216 ARG A N 1
ATOM 1699 C CA . ARG A 1 216 ? 14.788 -6.716 -13.880 1.00 90.06 216 ARG A CA 1
ATOM 1700 C C . ARG A 1 216 ? 14.302 -7.385 -12.609 1.00 90.06 216 ARG A C 1
ATOM 1702 O O . ARG A 1 216 ? 14.937 -7.227 -11.571 1.00 90.06 216 ARG A O 1
ATOM 1709 N N . LEU A 1 217 ? 13.230 -8.163 -12.702 1.00 91.00 217 LEU A N 1
ATOM 1710 C CA . LEU A 1 217 ? 12.783 -9.002 -11.601 1.00 91.00 217 LEU A CA 1
ATOM 1711 C C . LEU A 1 217 ? 13.872 -10.016 -11.222 1.00 91.00 217 LEU A C 1
ATOM 1713 O O . LEU A 1 217 ? 14.205 -10.142 -10.048 1.00 91.00 217 LEU A O 1
ATOM 1717 N N . GLU A 1 218 ? 14.501 -10.667 -12.205 1.00 89.88 218 GLU A N 1
ATOM 1718 C CA . GLU A 1 218 ? 15.629 -11.578 -11.971 1.00 89.88 218 GLU A CA 1
ATOM 1719 C C . GLU A 1 218 ? 16.807 -10.860 -11.293 1.00 89.88 218 GLU A C 1
ATOM 1721 O O . GLU A 1 218 ? 17.419 -11.407 -10.377 1.00 89.88 218 GLU A O 1
ATOM 1726 N N . ALA A 1 219 ? 17.102 -9.618 -11.691 1.00 87.81 219 ALA A N 1
ATOM 1727 C CA . ALA A 1 219 ? 18.140 -8.803 -11.064 1.00 87.81 219 ALA A CA 1
ATOM 1728 C C . ALA A 1 219 ? 17.844 -8.507 -9.584 1.00 87.81 219 ALA A C 1
ATOM 1730 O O . ALA A 1 219 ? 18.732 -8.654 -8.742 1.00 87.81 219 ALA A O 1
ATOM 1731 N N . VAL A 1 220 ? 16.602 -8.131 -9.261 1.00 88.94 220 VAL A N 1
ATOM 1732 C CA . VAL A 1 220 ? 16.158 -7.888 -7.879 1.00 88.94 220 VAL A CA 1
ATOM 1733 C C . VAL A 1 220 ? 16.224 -9.176 -7.058 1.00 88.94 220 VAL A C 1
ATOM 1735 O O . VAL A 1 220 ? 16.812 -9.183 -5.980 1.00 88.94 220 VAL A O 1
ATOM 1738 N N . LEU A 1 221 ? 15.703 -10.287 -7.584 1.00 89.31 221 LEU A N 1
ATOM 1739 C CA . LEU A 1 221 ? 15.753 -11.592 -6.917 1.00 89.31 221 LEU A CA 1
ATOM 1740 C C . LEU A 1 221 ? 17.193 -12.069 -6.695 1.00 89.31 221 LEU A C 1
ATOM 1742 O O . LEU A 1 221 ? 17.507 -12.642 -5.653 1.00 89.31 221 LEU A O 1
ATOM 1746 N N . HIS A 1 222 ? 18.089 -11.832 -7.654 1.00 86.19 222 HIS A N 1
ATOM 1747 C CA . HIS A 1 222 ? 19.504 -12.154 -7.499 1.00 86.19 222 HIS A CA 1
ATOM 1748 C C . HIS A 1 222 ? 20.143 -11.361 -6.356 1.00 86.19 222 HIS A C 1
ATOM 1750 O O . HIS A 1 222 ? 20.876 -11.945 -5.561 1.00 86.19 222 HIS A O 1
ATOM 1756 N N . ALA A 1 223 ? 19.841 -10.063 -6.251 1.00 83.00 223 ALA A N 1
ATOM 1757 C CA . ALA A 1 223 ? 20.336 -9.215 -5.171 1.00 83.00 223 ALA A CA 1
ATOM 1758 C C . ALA A 1 223 ? 19.772 -9.630 -3.801 1.00 83.00 223 ALA A C 1
ATOM 1760 O O . ALA A 1 223 ? 20.530 -9.706 -2.838 1.00 83.00 223 ALA A O 1
ATOM 1761 N N . LEU A 1 224 ? 18.477 -9.961 -3.719 1.00 84.25 224 LEU A N 1
ATOM 1762 C CA . LEU A 1 224 ? 17.846 -10.445 -2.484 1.00 84.25 224 LEU A CA 1
ATOM 1763 C C . LEU A 1 224 ? 18.485 -11.748 -1.987 1.00 84.25 224 LEU A C 1
ATOM 1765 O O . LEU A 1 224 ? 18.799 -11.865 -0.811 1.00 84.25 224 LEU A O 1
ATOM 1769 N N . ASN A 1 225 ? 18.763 -12.692 -2.889 1.00 83.81 225 ASN A N 1
ATOM 1770 C CA . ASN A 1 225 ? 19.424 -13.956 -2.542 1.00 83.81 225 ASN A CA 1
ATOM 1771 C C . ASN A 1 225 ? 20.899 -13.800 -2.128 1.00 83.81 225 ASN A C 1
ATOM 1773 O O . ASN A 1 225 ? 21.498 -14.754 -1.639 1.00 83.81 225 ASN A O 1
ATOM 1777 N N . GLN A 1 226 ? 21.502 -12.634 -2.367 1.00 81.12 226 GLN A N 1
ATOM 1778 C CA . GLN A 1 226 ? 22.871 -12.307 -1.963 1.00 81.12 226 GLN A CA 1
ATOM 1779 C C . GLN A 1 226 ? 22.922 -11.451 -0.693 1.00 81.12 226 GLN A C 1
ATOM 1781 O O . GLN A 1 226 ? 23.977 -10.900 -0.386 1.00 81.12 226 GLN A O 1
ATOM 1786 N N . HIS A 1 227 ? 21.809 -11.290 0.029 1.00 74.75 227 HIS A N 1
ATOM 1787 C CA . HIS A 1 227 ? 21.835 -10.544 1.279 1.00 74.75 227 HIS A CA 1
ATOM 1788 C C . HIS A 1 227 ? 22.704 -11.260 2.332 1.00 74.75 227 HIS A C 1
ATOM 1790 O O . HIS A 1 227 ? 22.647 -12.480 2.480 1.00 74.75 227 HIS A O 1
ATOM 1796 N N . ASP A 1 228 ? 23.491 -10.490 3.081 1.00 70.62 228 ASP A N 1
ATOM 1797 C CA . ASP A 1 228 ? 24.394 -11.009 4.122 1.00 70.62 228 ASP A CA 1
ATOM 1798 C C . ASP A 1 228 ? 23.859 -10.770 5.548 1.00 70.62 228 ASP A C 1
ATOM 1800 O O . ASP A 1 2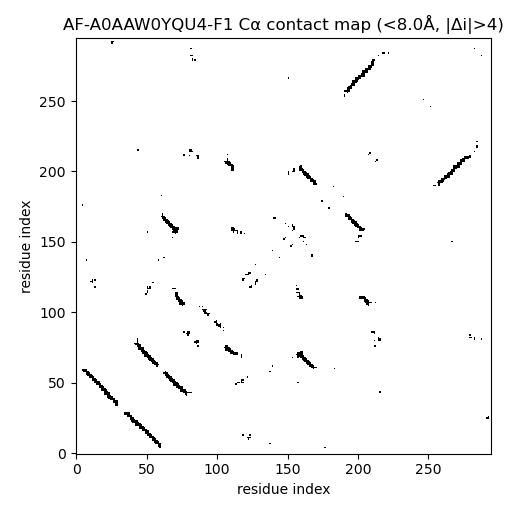28 ? 24.577 -10.987 6.524 1.00 70.62 228 ASP A O 1
ATOM 1804 N N . TYR A 1 229 ? 22.613 -10.305 5.709 1.00 74.25 229 TYR A N 1
ATOM 1805 C CA . TYR A 1 229 ? 22.037 -10.088 7.038 1.00 74.25 229 TYR A CA 1
ATOM 1806 C C . TYR A 1 229 ? 21.220 -11.305 7.508 1.00 74.25 229 TYR A C 1
ATOM 1808 O O . TYR A 1 229 ? 20.525 -11.934 6.706 1.00 74.25 229 TYR A O 1
ATOM 1816 N N . PRO A 1 230 ? 21.296 -11.660 8.805 1.00 74.38 230 PRO A N 1
ATOM 1817 C CA . PRO A 1 230 ? 20.491 -12.735 9.373 1.00 74.38 230 PRO A CA 1
ATOM 1818 C C . PRO A 1 230 ? 18.996 -12.371 9.339 1.00 74.38 230 PRO A C 1
ATOM 1820 O O . PRO A 1 230 ? 18.662 -11.185 9.365 1.00 74.38 230 PRO A O 1
ATOM 1823 N N . PRO A 1 231 ? 18.084 -13.360 9.314 1.00 77.06 231 PRO A N 1
ATOM 1824 C CA . PRO A 1 231 ? 16.647 -13.104 9.315 1.00 77.06 231 PRO A CA 1
ATOM 1825 C C . PRO A 1 231 ? 16.239 -12.154 10.448 1.00 77.06 231 PRO A C 1
ATOM 1827 O O . PRO A 1 231 ? 16.632 -12.355 11.596 1.00 77.06 231 PRO A O 1
ATOM 1830 N N . TYR A 1 232 ? 15.414 -11.145 10.141 1.00 76.69 232 TYR A N 1
ATOM 1831 C CA . TYR A 1 232 ? 14.901 -10.197 11.144 1.00 76.69 232 TYR A CA 1
ATOM 1832 C C . TYR A 1 232 ? 14.070 -10.870 12.240 1.00 76.69 232 TYR A C 1
ATOM 1834 O O . TYR A 1 232 ? 13.942 -10.338 13.340 1.00 76.69 232 TYR A O 1
ATOM 1842 N N . PHE A 1 233 ? 13.513 -12.040 11.937 1.00 76.31 233 PHE A N 1
ATOM 1843 C CA . PHE A 1 233 ? 12.795 -12.872 12.881 1.00 76.31 233 PHE A CA 1
ATOM 1844 C C . PHE A 1 233 ? 13.436 -14.253 12.909 1.00 76.31 233 PHE A C 1
ATOM 1846 O O . PHE A 1 233 ? 13.443 -14.970 11.907 1.00 76.31 233 PHE A O 1
ATOM 1853 N N . MET A 1 234 ? 13.952 -14.627 14.072 1.00 73.00 234 MET A N 1
ATOM 1854 C CA . MET A 1 234 ? 14.167 -16.023 14.407 1.00 73.00 234 MET A CA 1
ATOM 1855 C C . MET A 1 234 ? 13.039 -16.408 15.358 1.00 73.00 234 MET A C 1
ATOM 1857 O O . MET A 1 234 ? 12.888 -15.731 16.380 1.00 73.00 234 MET A O 1
ATOM 1861 N N . PRO A 1 235 ? 12.230 -17.437 15.049 1.00 73.00 235 PRO A N 1
ATOM 1862 C CA . PRO A 1 235 ? 11.272 -17.931 16.022 1.00 73.00 235 PRO A CA 1
ATOM 1863 C C . PRO A 1 235 ? 12.026 -18.272 17.314 1.00 73.00 235 PRO A C 1
ATOM 1865 O O . PRO A 1 235 ? 13.141 -18.802 17.239 1.00 73.00 235 PRO A O 1
ATOM 1868 N N . PRO A 1 236 ? 11.472 -17.935 18.490 1.00 75.31 236 PRO A N 1
ATOM 1869 C CA . PRO A 1 236 ? 12.095 -18.314 19.746 1.00 75.31 236 PRO A CA 1
ATOM 1870 C C . PRO A 1 236 ? 12.302 -19.831 19.757 1.00 75.31 236 PRO A C 1
ATOM 1872 O O . PRO A 1 236 ? 11.453 -20.583 19.272 1.00 75.31 236 PRO A O 1
ATOM 1875 N N . ASN A 1 237 ? 13.441 -20.282 20.289 1.00 69.88 237 ASN A N 1
ATOM 1876 C CA . ASN A 1 237 ? 13.643 -21.698 20.571 1.00 69.88 237 ASN A CA 1
ATOM 1877 C C . ASN A 1 237 ? 12.574 -22.108 21.586 1.00 69.88 237 ASN A C 1
ATOM 1879 O O . ASN A 1 237 ? 12.701 -21.812 22.771 1.00 69.88 237 ASN A O 1
ATOM 1883 N N . TYR A 1 238 ? 11.504 -22.742 21.111 1.00 60.72 238 TYR A N 1
ATOM 1884 C CA . TYR A 1 238 ? 10.521 -23.366 21.979 1.00 60.72 238 TYR A CA 1
ATOM 1885 C C . TYR A 1 238 ? 11.210 -24.544 22.660 1.00 60.72 238 TYR A C 1
ATOM 1887 O O . TYR A 1 238 ? 11.398 -25.604 22.059 1.00 60.72 238 TYR A O 1
ATOM 1895 N N . GLU A 1 239 ? 11.622 -24.352 23.911 1.00 71.62 239 GLU A N 1
ATOM 1896 C CA . GLU A 1 239 ? 11.851 -25.490 24.788 1.00 71.62 239 GLU A CA 1
ATOM 1897 C C . GLU A 1 239 ? 10.515 -26.239 24.910 1.00 71.62 239 GLU A C 1
ATOM 1899 O O . GLU A 1 239 ? 9.473 -25.600 25.098 1.00 71.62 239 GLU A O 1
ATOM 1904 N N . PRO A 1 240 ? 10.498 -27.571 24.729 1.00 68.12 240 PRO A N 1
ATOM 1905 C CA . PRO A 1 240 ? 9.266 -28.329 24.863 1.00 68.12 240 PRO A CA 1
ATOM 1906 C C . PRO A 1 240 ? 8.694 -28.080 26.265 1.00 68.12 240 PRO A C 1
ATOM 1908 O O . PRO A 1 240 ? 9.444 -28.191 27.239 1.00 68.12 240 PRO A O 1
ATOM 1911 N N . PRO A 1 241 ? 7.401 -27.728 26.387 1.00 62.09 241 PRO A N 1
ATOM 1912 C CA . PRO A 1 241 ? 6.820 -27.396 27.678 1.00 62.09 241 PRO A CA 1
ATOM 1913 C C . PRO A 1 241 ? 6.992 -28.573 28.643 1.00 62.09 241 PRO A C 1
ATOM 1915 O O . PRO A 1 241 ? 6.610 -29.708 28.351 1.00 62.09 241 PRO A O 1
ATOM 1918 N N . THR A 1 242 ? 7.602 -28.307 29.796 1.00 71.62 242 THR A N 1
ATOM 1919 C CA . THR A 1 242 ? 7.707 -29.248 30.913 1.00 71.62 242 THR A CA 1
ATOM 1920 C C . THR A 1 242 ? 6.309 -29.608 31.403 1.00 71.62 242 THR A C 1
ATOM 1922 O O . THR A 1 242 ? 5.524 -28.697 31.628 1.00 71.62 242 THR A O 1
ATOM 1925 N N . ASN A 1 243 ? 6.028 -30.912 31.579 1.00 65.56 243 ASN A N 1
ATOM 1926 C CA . ASN A 1 243 ? 4.815 -31.517 32.169 1.00 65.56 243 ASN A CA 1
ATOM 1927 C C . ASN A 1 243 ? 3.771 -30.507 32.685 1.00 65.56 243 ASN A C 1
ATOM 1929 O O . ASN A 1 243 ? 3.680 -30.254 33.888 1.00 65.56 243 ASN A O 1
ATOM 1933 N N . LEU A 1 244 ? 2.992 -29.933 31.766 1.00 71.50 244 LEU A N 1
ATOM 1934 C CA . LEU A 1 244 ? 1.864 -29.082 32.118 1.00 71.50 244 LE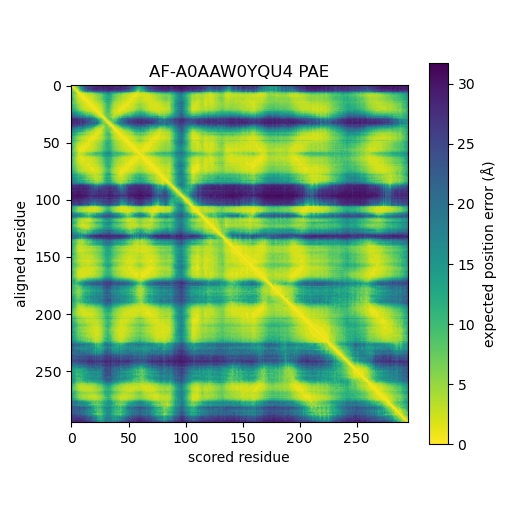U A CA 1
ATOM 1935 C C . LEU A 1 244 ? 0.746 -29.972 32.665 1.00 71.50 244 LEU A C 1
ATOM 1937 O O . LEU A 1 244 ? 0.539 -31.092 32.188 1.00 71.50 244 LEU A O 1
ATOM 1941 N N . ALA A 1 245 ? 0.041 -29.488 33.686 1.00 78.50 245 ALA A N 1
ATOM 1942 C CA . ALA A 1 245 ? -1.167 -30.148 34.158 1.00 78.50 245 ALA A CA 1
ATOM 1943 C C . ALA A 1 245 ? -2.201 -30.207 33.020 1.00 78.50 245 ALA A C 1
ATOM 1945 O O . ALA A 1 245 ? -2.248 -29.322 32.165 1.00 78.50 245 ALA A O 1
ATOM 1946 N N . VAL A 1 246 ? -3.015 -31.264 32.998 1.00 80.62 246 VAL A N 1
ATOM 1947 C CA . VAL A 1 246 ? -4.129 -31.366 32.048 1.00 80.62 246 VAL A CA 1
ATOM 1948 C C . VAL A 1 246 ? -5.112 -30.234 32.349 1.00 80.62 246 VAL A C 1
ATOM 1950 O O . VAL A 1 246 ? -5.517 -30.086 33.501 1.00 80.62 246 VAL A O 1
ATOM 1953 N N . ALA A 1 247 ? -5.463 -29.449 31.327 1.00 79.94 247 ALA A N 1
ATOM 1954 C CA . ALA A 1 247 ? -6.428 -28.361 31.452 1.00 79.94 247 ALA A CA 1
ATOM 1955 C C . ALA A 1 247 ? -7.788 -28.893 31.929 1.00 79.94 247 ALA A C 1
ATOM 1957 O O . ALA A 1 247 ? -8.239 -29.962 31.506 1.00 79.94 247 ALA A O 1
ATOM 1958 N N . THR A 1 248 ? -8.428 -28.152 32.822 1.00 86.50 248 THR A N 1
ATOM 1959 C CA . THR A 1 248 ? -9.774 -28.449 33.319 1.00 86.50 248 THR A CA 1
ATOM 1960 C C . THR A 1 248 ? -10.834 -28.168 32.248 1.00 86.50 248 THR A C 1
ATOM 1962 O O . THR A 1 248 ? -10.606 -27.390 31.323 1.00 86.50 248 THR A O 1
ATOM 1965 N N . GLU A 1 249 ? -12.015 -28.787 32.359 1.00 86.94 249 GLU A N 1
ATOM 1966 C CA . GLU A 1 249 ? -13.120 -28.557 31.409 1.00 86.94 249 GLU A CA 1
ATOM 1967 C C . GLU A 1 249 ? -13.548 -27.079 31.361 1.00 86.94 249 GLU A C 1
ATOM 1969 O O . GLU A 1 249 ? -13.812 -26.556 30.279 1.00 86.94 249 GLU A O 1
ATOM 1974 N N . ASP A 1 250 ? -13.534 -26.386 32.505 1.00 83.56 250 ASP A N 1
ATOM 1975 C CA . ASP A 1 250 ? -13.849 -24.955 32.596 1.00 83.56 250 ASP A CA 1
ATOM 1976 C C . ASP A 1 250 ? -12.802 -24.089 31.873 1.00 83.56 250 ASP A C 1
ATOM 1978 O O . ASP A 1 250 ? -13.147 -23.133 31.173 1.00 83.56 250 ASP A O 1
ATOM 1982 N N . GLU A 1 251 ? -11.516 -24.439 31.986 1.00 80.94 251 GLU A N 1
ATOM 1983 C CA . GLU A 1 251 ? -10.436 -23.758 31.262 1.00 80.94 251 GLU A CA 1
ATOM 1984 C C . GLU A 1 251 ? -10.587 -23.957 29.752 1.00 80.94 251 GLU A C 1
ATOM 1986 O O . GLU A 1 251 ? -10.527 -22.987 28.999 1.00 80.94 251 GLU A O 1
ATOM 1991 N N . VAL A 1 252 ? -10.876 -25.180 29.299 1.00 82.56 252 VAL A N 1
ATOM 1992 C CA . VAL A 1 252 ? -11.110 -25.463 27.874 1.00 82.56 252 VAL A CA 1
ATOM 1993 C C . VAL A 1 252 ? -12.317 -24.680 27.350 1.00 82.56 252 VAL A C 1
ATOM 1995 O O . VAL A 1 252 ? -12.205 -24.004 26.329 1.00 82.56 252 VAL A O 1
ATOM 1998 N N . ALA A 1 253 ? -13.441 -24.688 28.070 1.00 83.56 253 ALA A N 1
ATOM 1999 C CA . ALA A 1 253 ? -14.642 -23.956 27.669 1.00 83.56 253 ALA A CA 1
ATOM 2000 C C . ALA A 1 253 ? -14.414 -22.433 27.608 1.00 83.56 253 ALA A C 1
ATOM 2002 O O . ALA A 1 253 ? -14.901 -21.763 26.694 1.00 83.56 253 ALA A O 1
ATOM 2003 N N . SER A 1 254 ? -13.656 -21.870 28.556 1.00 78.00 254 SER A N 1
ATOM 2004 C CA . SER A 1 254 ? -13.333 -20.435 28.561 1.00 78.00 254 SER A CA 1
ATOM 2005 C C . SER A 1 254 ? -12.394 -20.024 27.419 1.00 78.00 254 SER A C 1
ATOM 2007 O O . SER A 1 254 ? -12.567 -18.938 26.857 1.00 78.00 254 SER A O 1
ATOM 2009 N N . LEU A 1 255 ? -11.465 -20.901 27.021 1.00 76.81 255 LEU A N 1
ATOM 2010 C CA . LEU A 1 255 ? -10.599 -20.707 25.856 1.00 76.81 255 LEU A CA 1
ATOM 2011 C C . LEU A 1 255 ? -11.381 -20.787 24.542 1.00 76.81 255 LEU A C 1
ATOM 2013 O O . LEU A 1 255 ? -11.200 -19.942 23.664 1.00 76.81 255 LEU A O 1
ATOM 2017 N N . GLU A 1 256 ? -12.281 -21.762 24.407 1.00 80.81 256 GLU A N 1
ATOM 2018 C CA . GLU A 1 256 ? -13.132 -21.898 23.220 1.00 80.81 256 GLU A CA 1
ATOM 2019 C C . GLU A 1 256 ? -14.048 -20.681 23.033 1.00 80.81 256 GLU A C 1
ATOM 2021 O O . GLU A 1 256 ? -14.232 -20.208 21.910 1.00 80.81 256 GLU A O 1
ATOM 2026 N N . ALA A 1 257 ? -14.576 -20.122 24.126 1.00 79.88 257 ALA A N 1
ATOM 2027 C CA . ALA A 1 257 ? -15.442 -18.946 24.083 1.00 79.88 257 ALA A CA 1
ATOM 2028 C C . ALA A 1 257 ? -14.705 -17.644 23.708 1.00 79.88 257 ALA A C 1
ATOM 2030 O O . ALA A 1 257 ? -15.310 -16.758 23.102 1.00 79.88 257 ALA A O 1
ATOM 2031 N N . ASN A 1 258 ? -13.414 -17.525 24.043 1.00 75.69 258 ASN A N 1
ATOM 2032 C CA . ASN A 1 258 ? -12.628 -16.293 23.886 1.00 75.69 258 ASN A CA 1
ATOM 2033 C C . ASN A 1 258 ? -11.435 -16.448 22.938 1.00 75.69 258 ASN A C 1
ATOM 2035 O O . ASN A 1 258 ? -10.470 -15.691 23.019 1.00 75.69 258 ASN A O 1
ATOM 2039 N N . THR A 1 259 ? -11.484 -17.421 22.025 1.00 78.19 259 THR A N 1
ATOM 2040 C CA . THR A 1 259 ? -10.401 -17.619 21.060 1.00 78.19 259 THR A CA 1
ATOM 2041 C C . THR A 1 259 ? -10.249 -16.361 20.192 1.00 78.19 259 THR A C 1
ATOM 2043 O O . THR A 1 259 ? -11.195 -16.003 19.483 1.00 78.19 259 THR A O 1
ATOM 2046 N N . PRO A 1 260 ? -9.083 -15.686 20.207 1.00 79.31 260 PRO A N 1
ATOM 2047 C CA . PRO A 1 260 ? -8.878 -14.477 19.425 1.00 79.31 260 PRO A CA 1
ATOM 2048 C C . PRO A 1 260 ? -8.963 -14.803 17.934 1.00 79.31 260 PRO A C 1
ATOM 2050 O O . PRO A 1 260 ? -8.235 -15.656 17.418 1.00 79.31 260 PRO A O 1
ATOM 2053 N N . ILE A 1 261 ? -9.839 -14.103 17.216 1.00 83.56 261 ILE A N 1
ATOM 2054 C CA . ILE A 1 261 ? -10.031 -14.321 15.779 1.00 83.56 261 ILE A CA 1
ATOM 2055 C C . ILE A 1 261 ? -9.238 -13.270 15.017 1.00 83.56 261 ILE A C 1
ATOM 2057 O O . ILE A 1 261 ? -9.513 -12.078 15.132 1.00 83.56 261 ILE A O 1
ATOM 2061 N N . ARG A 1 262 ? -8.285 -13.705 14.188 1.00 91.62 262 ARG A N 1
ATOM 2062 C CA . ARG A 1 262 ? -7.564 -12.831 13.253 1.00 91.62 262 ARG A CA 1
ATOM 2063 C C . ARG A 1 262 ? -7.823 -13.272 11.822 1.00 91.62 262 ARG A C 1
ATOM 2065 O O . ARG A 1 262 ? -7.445 -14.372 11.434 1.00 91.62 262 ARG A O 1
ATOM 2072 N N . SER A 1 263 ? -8.466 -12.410 11.042 1.00 93.31 263 SER A N 1
ATOM 2073 C CA . SER A 1 263 ? -8.767 -12.668 9.631 1.00 93.31 263 SER A CA 1
ATOM 2074 C C . SER A 1 263 ? -7.857 -11.845 8.731 1.00 93.31 263 SER A C 1
ATOM 2076 O O . SE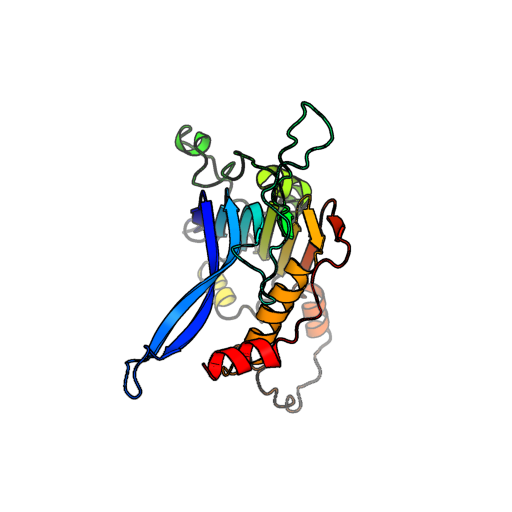R A 1 263 ? -7.761 -10.634 8.903 1.00 93.31 263 SER A O 1
ATOM 2078 N N . TYR A 1 264 ? -7.227 -12.492 7.754 1.00 95.62 264 TYR A N 1
ATOM 2079 C CA . TYR A 1 264 ? -6.423 -11.836 6.724 1.00 95.62 264 TYR A CA 1
ATOM 2080 C C . TYR A 1 264 ? -7.093 -12.051 5.371 1.00 95.62 264 TYR A C 1
ATOM 2082 O O . TYR A 1 264 ? -7.306 -13.191 4.963 1.00 95.62 264 TYR A O 1
ATOM 2090 N N . ILE A 1 265 ? -7.446 -10.962 4.695 1.00 96.56 265 ILE A N 1
ATOM 2091 C CA . ILE A 1 265 ? -8.177 -10.983 3.429 1.00 96.56 265 ILE A CA 1
ATOM 2092 C C . ILE A 1 265 ? -7.358 -10.213 2.400 1.00 96.56 265 ILE A C 1
ATOM 2094 O O . ILE A 1 265 ? -6.989 -9.062 2.629 1.00 96.56 265 ILE A O 1
ATOM 2098 N N . VAL A 1 266 ? -7.068 -10.856 1.271 1.00 97.06 266 VAL A N 1
ATOM 2099 C CA . VAL A 1 266 ? -6.367 -10.234 0.146 1.00 97.06 266 VAL A CA 1
ATOM 2100 C C . VAL A 1 266 ? -7.240 -10.350 -1.094 1.00 97.06 266 VAL A C 1
ATOM 2102 O O . VAL A 1 266 ? -7.586 -11.459 -1.500 1.00 97.06 266 VAL A O 1
ATOM 2105 N N . THR A 1 267 ? -7.566 -9.211 -1.698 1.00 96.25 267 THR A N 1
ATOM 2106 C CA . THR A 1 267 ? -8.471 -9.119 -2.848 1.00 96.25 267 THR A CA 1
ATOM 2107 C C . THR A 1 267 ? -7.787 -8.373 -3.984 1.00 96.25 267 THR A C 1
ATOM 2109 O O . THR A 1 267 ? -7.207 -7.314 -3.764 1.00 96.25 267 THR A O 1
ATOM 2112 N N . VAL A 1 268 ? -7.868 -8.901 -5.206 1.00 95.38 268 VAL A N 1
ATOM 2113 C CA . VAL A 1 268 ? -7.383 -8.229 -6.420 1.00 95.38 268 VAL A CA 1
ATOM 2114 C C . VAL A 1 268 ? -8.558 -8.062 -7.374 1.00 95.38 268 VAL A C 1
ATOM 2116 O O . VAL A 1 268 ? -9.139 -9.051 -7.820 1.00 95.38 268 VAL A O 1
ATOM 2119 N N . MET A 1 269 ? -8.921 -6.815 -7.656 1.00 92.56 269 MET A N 1
ATOM 2120 C CA . MET A 1 269 ? -10.022 -6.461 -8.544 1.00 92.56 269 MET A CA 1
ATOM 2121 C C . MET A 1 269 ? -9.526 -6.404 -9.986 1.00 92.56 269 MET A C 1
ATOM 2123 O O . MET A 1 269 ? -8.502 -5.790 -10.265 1.00 92.56 269 MET A O 1
ATOM 2127 N N . GLU A 1 270 ? -10.260 -7.044 -10.894 1.00 93.44 270 GLU A N 1
ATOM 2128 C CA . GLU A 1 270 ? -10.051 -6.949 -12.349 1.00 93.44 270 GLU A CA 1
ATOM 2129 C C . GLU A 1 270 ? -8.573 -7.065 -12.798 1.00 93.44 270 GLU A C 1
ATOM 2131 O O . GLU A 1 270 ? -8.069 -6.189 -13.506 1.00 93.44 270 GLU A O 1
ATOM 2136 N N . PRO A 1 271 ? -7.837 -8.123 -12.391 1.00 95.12 271 PRO A N 1
ATOM 2137 C CA . PRO A 1 271 ? -6.451 -8.284 -12.805 1.00 95.12 271 PRO A CA 1
ATOM 2138 C C . PRO A 1 271 ? -6.358 -8.619 -14.296 1.00 95.12 271 PRO A C 1
ATOM 2140 O O . PRO A 1 271 ? -6.901 -9.622 -14.762 1.00 95.12 271 PRO A O 1
ATOM 2143 N N . THR A 1 272 ? -5.598 -7.814 -15.029 1.00 95.38 272 THR A N 1
ATOM 2144 C CA . THR A 1 272 ? -5.262 -8.020 -16.438 1.00 95.38 272 THR A CA 1
ATOM 2145 C C . THR A 1 272 ? -3.780 -8.348 -16.557 1.00 95.38 272 THR A C 1
ATOM 2147 O O . THR A 1 272 ? -2.923 -7.610 -16.078 1.00 95.38 272 THR A O 1
ATOM 2150 N N . ILE A 1 273 ? -3.462 -9.470 -17.200 1.00 94.81 273 ILE A N 1
ATOM 2151 C CA . ILE A 1 273 ? -2.080 -9.891 -17.448 1.00 94.81 273 ILE A CA 1
ATOM 2152 C C . ILE A 1 273 ? -1.848 -9.878 -18.954 1.00 94.81 273 ILE A C 1
ATOM 2154 O O . ILE A 1 273 ? -2.479 -10.639 -19.689 1.00 94.81 273 ILE A O 1
ATOM 2158 N N . VAL A 1 274 ? -0.917 -9.042 -19.402 1.00 91.94 274 VAL A N 1
ATOM 2159 C CA . VAL A 1 274 ? -0.523 -8.929 -20.805 1.00 91.94 274 VAL A CA 1
ATOM 2160 C C . VAL A 1 274 ? 0.820 -9.624 -20.990 1.00 91.94 274 VAL A C 1
ATOM 2162 O O . VAL A 1 274 ? 1.827 -9.258 -20.382 1.00 91.94 274 VAL A O 1
ATOM 2165 N N . LEU A 1 275 ? 0.828 -10.666 -21.819 1.00 91.12 275 LEU A N 1
ATOM 2166 C CA . LEU A 1 275 ? 2.030 -11.421 -22.157 1.00 91.12 275 LEU A CA 1
ATOM 2167 C C . LEU A 1 275 ? 2.606 -10.907 -23.472 1.00 91.12 275 LEU A C 1
ATOM 2169 O O . LEU A 1 275 ? 2.004 -11.085 -24.531 1.00 91.12 275 LEU A O 1
ATOM 2173 N N . HIS A 1 276 ? 3.800 -10.329 -23.408 1.00 85.81 276 HIS A N 1
ATOM 2174 C CA . HIS A 1 276 ? 4.508 -9.863 -24.594 1.00 85.81 276 HIS A CA 1
ATOM 2175 C C . HIS A 1 276 ? 5.398 -10.954 -25.176 1.00 85.81 276 HIS A C 1
ATOM 2177 O O . HIS A 1 276 ? 5.967 -11.781 -24.459 1.00 85.81 276 HIS A O 1
ATOM 2183 N N . ALA A 1 277 ? 5.557 -10.940 -26.500 1.00 84.50 277 ALA A N 1
ATOM 2184 C CA . ALA A 1 277 ? 6.516 -11.811 -27.165 1.00 84.50 277 ALA A CA 1
ATOM 2185 C C . ALA A 1 277 ? 7.941 -11.534 -26.656 1.00 84.50 277 ALA A C 1
ATOM 2187 O O . ALA A 1 277 ? 8.289 -10.406 -26.303 1.00 84.50 277 ALA A O 1
ATOM 2188 N N . ALA A 1 278 ? 8.786 -12.566 -26.631 1.00 80.94 278 ALA A N 1
ATOM 2189 C CA . ALA A 1 278 ? 10.161 -12.413 -26.181 1.00 80.94 278 ALA A CA 1
ATOM 2190 C C . ALA A 1 278 ? 10.946 -11.498 -27.137 1.00 80.94 278 ALA A C 1
ATOM 2192 O O . ALA A 1 278 ? 11.187 -11.850 -28.290 1.00 80.94 278 ALA A O 1
ATOM 2193 N N . GLN A 1 279 ? 11.352 -10.331 -26.643 1.00 78.69 279 GLN A N 1
ATOM 2194 C CA . GLN A 1 279 ? 12.087 -9.321 -27.411 1.00 78.69 279 GLN A CA 1
ATOM 2195 C C . GLN A 1 279 ? 13.577 -9.303 -27.061 1.00 78.69 279 GLN A C 1
ATOM 2197 O O . GLN A 1 279 ? 14.384 -8.758 -27.813 1.00 78.69 279 GLN A O 1
ATOM 2202 N N . HIS A 1 280 ? 13.963 -9.874 -25.914 1.00 82.25 280 HIS A N 1
ATOM 2203 C CA . HIS A 1 280 ? 15.347 -9.860 -25.444 1.00 82.25 280 HIS A CA 1
ATOM 2204 C C . HIS A 1 280 ? 15.985 -11.248 -25.485 1.00 82.25 280 HIS A C 1
ATOM 2206 O O . HIS A 1 280 ? 15.332 -12.270 -25.280 1.00 82.25 280 HIS A O 1
ATOM 2212 N N . THR A 1 281 ? 17.302 -11.284 -25.681 1.00 81.94 281 THR A N 1
ATOM 2213 C CA . THR A 1 281 ? 18.097 -12.506 -25.525 1.00 81.94 281 THR A CA 1
ATOM 2214 C C . THR A 1 281 ? 18.157 -12.930 -24.064 1.00 81.94 281 THR A C 1
ATOM 2216 O O . THR A 1 281 ? 18.237 -12.073 -23.184 1.00 81.94 281 THR A O 1
ATOM 2219 N N . ARG A 1 282 ? 18.222 -14.243 -23.809 1.00 77.06 282 ARG A N 1
ATOM 2220 C CA . ARG A 1 282 ? 18.359 -14.791 -22.454 1.00 77.06 282 ARG A CA 1
ATOM 2221 C C . ARG A 1 282 ? 19.530 -14.140 -21.720 1.00 77.06 282 ARG A C 1
ATOM 2223 O O . ARG A 1 282 ? 20.683 -14.267 -22.131 1.00 77.06 282 ARG A O 1
ATOM 2230 N N . SER A 1 283 ? 19.214 -13.486 -20.615 1.00 69.44 283 SER A N 1
ATOM 2231 C CA . SER A 1 283 ? 20.197 -12.921 -19.710 1.00 69.44 283 SER A CA 1
ATOM 2232 C C . SER A 1 283 ? 20.551 -13.920 -18.607 1.00 69.44 283 SER A C 1
ATOM 2234 O O . SER A 1 283 ? 19.745 -14.772 -18.246 1.00 69.44 283 SER A O 1
ATOM 2236 N N . ASN A 1 284 ? 21.776 -13.858 -18.087 1.00 74.38 284 ASN A N 1
ATOM 2237 C CA . ASN A 1 284 ? 22.169 -14.623 -16.907 1.00 74.38 284 ASN A CA 1
ATOM 2238 C C . ASN A 1 284 ? 22.768 -13.659 -15.887 1.00 74.38 284 ASN A C 1
ATOM 2240 O O . ASN A 1 284 ? 23.881 -13.151 -16.069 1.00 74.38 284 ASN A O 1
ATOM 2244 N N . MET A 1 285 ? 22.021 -13.424 -14.807 1.00 75.69 285 MET A N 1
ATOM 2245 C CA . MET A 1 285 ? 22.381 -12.425 -13.800 1.00 75.69 285 MET A CA 1
ATOM 2246 C C . MET A 1 285 ? 23.739 -12.700 -13.156 1.00 75.69 285 MET A C 1
ATOM 2248 O O . MET A 1 285 ? 24.494 -11.756 -12.925 1.00 75.69 285 MET A O 1
ATOM 2252 N N . LYS A 1 286 ? 24.127 -13.972 -12.971 1.00 67.31 286 LYS A N 1
ATOM 2253 C CA . LYS A 1 286 ? 25.455 -14.313 -12.431 1.00 67.31 286 LYS A CA 1
ATOM 2254 C C . LYS A 1 286 ? 26.571 -13.751 -13.306 1.00 67.31 286 LYS A C 1
ATOM 2256 O O . LYS A 1 286 ? 27.545 -13.224 -12.775 1.00 67.31 286 LYS A O 1
ATOM 2261 N N . TYR A 1 287 ? 26.440 -13.826 -14.631 1.00 64.94 287 TYR A N 1
ATOM 2262 C CA . TYR A 1 287 ? 27.443 -13.279 -15.548 1.00 64.94 287 TYR A CA 1
ATOM 2263 C C . TYR A 1 287 ? 27.378 -11.757 -15.639 1.00 64.94 287 TYR A C 1
ATOM 2265 O O . TYR A 1 287 ? 28.428 -11.127 -15.661 1.00 64.94 287 TYR A O 1
ATOM 2273 N N . ILE A 1 288 ? 26.191 -11.145 -15.623 1.00 66.88 288 ILE A N 1
ATOM 2274 C CA . ILE A 1 288 ? 26.069 -9.680 -15.691 1.00 66.88 288 ILE A CA 1
ATOM 2275 C C . ILE A 1 288 ? 26.667 -9.013 -14.454 1.00 66.88 288 ILE A C 1
ATOM 2277 O O . ILE A 1 288 ? 27.479 -8.098 -14.586 1.00 66.88 288 ILE A O 1
ATOM 2281 N N . PHE A 1 289 ? 26.329 -9.495 -13.258 1.00 66.50 289 PHE A N 1
ATOM 2282 C CA . PHE A 1 289 ? 26.861 -8.927 -12.021 1.00 66.50 289 PHE A CA 1
ATOM 2283 C C . PHE A 1 289 ? 28.342 -9.278 -11.796 1.00 66.50 289 PHE A C 1
ATOM 2285 O O . PHE A 1 289 ? 29.076 -8.460 -11.246 1.00 66.50 289 PHE A O 1
ATOM 2292 N N . SER A 1 290 ? 28.830 -10.437 -12.261 1.00 59.66 290 SER A N 1
ATOM 2293 C CA . SER A 1 290 ? 30.260 -10.789 -12.147 1.00 59.66 290 SER A CA 1
ATOM 2294 C C . SER A 1 290 ? 31.151 -10.125 -13.203 1.00 59.66 290 SER A C 1
ATOM 2296 O O . SER A 1 290 ? 32.261 -9.709 -12.875 1.00 59.66 290 SER A O 1
ATOM 2298 N N . ALA A 1 291 ? 30.684 -9.969 -14.447 1.00 55.94 291 ALA A N 1
ATOM 2299 C CA . ALA A 1 291 ? 31.417 -9.271 -15.505 1.00 55.94 291 ALA A CA 1
ATOM 2300 C C . ALA A 1 291 ? 31.553 -7.772 -15.207 1.00 55.94 291 ALA A C 1
AT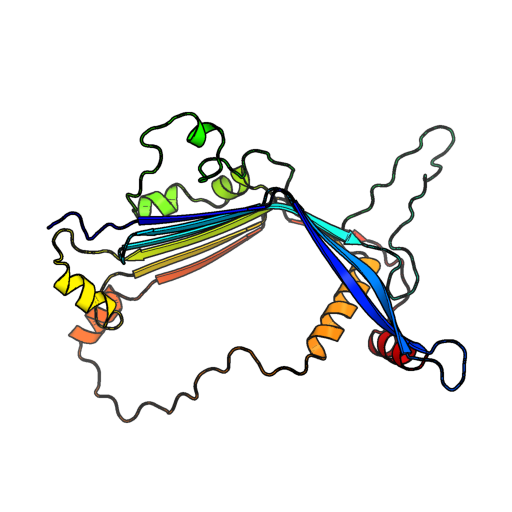OM 2302 O O . ALA A 1 291 ? 32.585 -7.181 -15.516 1.00 55.94 291 ALA A O 1
ATOM 2303 N N . LYS A 1 292 ? 30.545 -7.174 -14.559 1.00 51.03 292 LYS A N 1
ATOM 2304 C CA . LYS A 1 292 ? 30.565 -5.774 -14.113 1.00 51.03 292 LYS A CA 1
ATOM 2305 C C . LYS A 1 292 ? 31.392 -5.526 -12.845 1.00 51.03 292 LYS A C 1
ATOM 2307 O O . LYS A 1 292 ? 31.775 -4.392 -12.618 1.00 51.03 292 LYS A O 1
ATOM 2312 N N . ARG A 1 293 ? 31.715 -6.558 -12.050 1.00 48.31 293 ARG A N 1
ATOM 2313 C CA . ARG A 1 293 ? 32.696 -6.465 -10.943 1.00 48.31 293 ARG A CA 1
ATOM 2314 C C . ARG A 1 293 ? 34.157 -6.575 -11.407 1.00 48.31 293 ARG A C 1
ATOM 2316 O O . ARG A 1 293 ? 35.054 -6.315 -10.615 1.00 48.31 293 ARG A O 1
ATOM 2323 N N . ARG A 1 294 ? 34.402 -7.041 -12.639 1.00 38.31 294 ARG A N 1
ATOM 2324 C CA . ARG A 1 294 ? 35.750 -7.282 -13.199 1.00 38.31 294 ARG A CA 1
ATOM 2325 C C . ARG A 1 294 ? 36.241 -6.183 -14.154 1.00 38.31 294 ARG A C 1
ATOM 2327 O O . ARG A 1 294 ? 37.359 -6.302 -14.648 1.00 38.31 294 ARG A O 1
ATOM 2334 N N . LYS A 1 295 ? 35.421 -5.172 -14.441 1.00 39.22 295 LYS A N 1
ATOM 2335 C CA . LYS A 1 295 ? 35.801 -3.948 -15.164 1.00 39.22 295 LYS A CA 1
ATOM 2336 C C . LYS A 1 295 ? 35.867 -2.790 -14.179 1.00 39.22 295 LYS A C 1
ATOM 2338 O O . LYS A 1 295 ? 36.618 -1.838 -14.467 1.00 39.22 295 LYS A O 1
#

Sequence (295 aa):
HRHRLNKTLHMGLYVETATWTFKLTESVQDSGYFGPTKMRFTPFMRVEHQGSFATVVVRGLEAVNVQLGISTLTVDPVGHCMCGIQDIQDGNVSAGQDQTIPVKIESFLSIGQEGQEYLSRSLFDPQVLMEAQELWEYSYSWDKHIKETTEANMLARTGAVAMDYFYFMDLPTDVSSEKLSEISTDLEYSNMSEKAVCRVAFGASEVNLSSGFHHRLEAVLHALNQHDYPPYFMPPNYEPPTNLAVATEDEVASLEANTPIRSYIVTVMEPTIVLHAAQHTRSNMKYIFSAKRRK

pLDDT: mean 80.49, std 15.55, range [34.22, 97.88]

Organism: Cherax quadricarinatus (NCBI:txid27406)

Mean predicted aligned error: 11.34 Å

Radius of gyration: 26.71 Å; Cα contacts (8 Å, |Δi|>4): 522; chains: 1; bounding box: 67×56×82 Å

Secondary structure (DSSP, 8-state):
-GGGS--EEEEEEEEEEEEEEEEEEEEEE-SSTTPPEEEEEEEEEEEEEEEEEEEEEEETTTEEEEEEEEEEEEEEE-SS-TTS--SS-S-----STT---------SEEEE---GGGGTTSTT-HHHHHS-S--------HHHHHHHS-HHHHHHHSSSEEEEEEEEE---TT--HHHHHHHHHSGGGS---EEEEEEEEE-SEEEEE-HHHHHHHHHHHHHHTT--SPPS-PPP--PPPP-PPPPPHHHHHHHHHTPPEEEEEEEE-SEEEEE----SPPP-HHHHHHHHT--

Foldseek 3Di:
DVPPQFDKDKDKDWDAKDKDWDWDWFFDADPDPPGDTDIDTHTFKMKMWGTWMWMWMDTHPFKIKIKIFTAKIFMATDDAFLQRHRQDDQDQPCPDPDDRDRPDRDTQKIFFDDDPQLCPLHPPPPVCVVPPDDSDDPDDDPVVCVVCVDLVNQCVRRGAKMKIKMKGWDDDPDDDPVRSVVCVVPVVPPLIAIEIEIEMEGHAMEGEDALRVVSVVVLVVVVVVPDPDDDPDDPPPPDPDDDDDDDDPVRVVSCVSRPHYYHYYYYYYNYHYHYDDHPDDDDDNVCSVVVSNVD